Protein AF-W7ANM3-F1 (afdb_monomer_lite)

Radius of gyration: 24.08 Å; chains: 1; bounding box: 97×49×48 Å

Sequence (210 aa):
MINTINDIFRDESENTKYEFQGGNYRWVITDFDISINNSSRFLKKSFSSLKIKGLIKGTTYFISYIKEKIKYLATQHMHKYDFENNYDDNLKKLANDLKDLIYDKFDNNFKKNLIKYGKEPKDEKLKKKAKKFFEALVQNSDITIKGYFVKIIRDQKSIRLSPNVSLYFNINKAKTTYSFERPKSNVAKPVTKPVTKPVTKPVTKPLRKP

InterPro domains:
  IPR021689 Protein of unknown function DUF3271 [PF11675] (2-189)

Secondary structure (DSSP, 8-state):
-HHHHHHHHHHHHHT--EEEEETTEEEEEEEEEEEE-TT-HHHHHHHTT--HHHHHHHHHHHHHHHHHHHHHHHHHHGGG--TTTSHHHHHHHHHHHHHIIIIITHHHHHHTT----SS--S-HHHHHHHHHHHHHHHHHEEEEEEEEEEEEEE-SS-EEEEP--EEEEEE-SS-EEEE--PPP-------------------PPPPPP-

Foldseek 3Di:
DVVVLQVVQVVVFCPDWDWEAAAQKIWTWNGKHKDFPCVDPLNVVLVVVDDPLLLVLLSLLQVVQLVVLVNCCRHPPVNVADCPPDNPVSLVVSLVSSLCSQAVCPVVCLVVVVRDDPDADPPPVSNVSSSSNNVNRSVGMKMWIWIFMWGWDDDPPDTDTDDFATFTWIHGNVDTDTDGDTPPDPPPDPPPDDPPDPPDDDDDDDDDDD

pLDDT: mean 73.14, std 16.39, range [30.56, 92.88]

Organism: NCBI:txid138298

Structure (mmCIF, N/CA/C/O backbone):
data_AF-W7ANM3-F1
#
_entry.id   AF-W7ANM3-F1
#
loop_
_atom_site.group_PDB
_atom_site.id
_atom_site.type_symbol
_atom_site.label_atom_id
_atom_site.label_alt_id
_atom_site.label_comp_id
_atom_site.label_asym_id
_atom_site.label_entity_id
_atom_site.label_seq_id
_atom_site.pdbx_PDB_ins_code
_atom_site.Cartn_x
_atom_site.Cartn_y
_atom_site.Cartn_z
_atom_site.occupancy
_atom_site.B_iso_or_equiv
_atom_site.auth_seq_id
_atom_site.auth_comp_id
_atom_site.auth_asym_id
_atom_site.auth_atom_id
_atom_site.pdbx_PDB_model_num
ATOM 1 N N . MET A 1 1 ? -17.053 12.636 8.500 1.00 62.50 1 MET A N 1
ATOM 2 C CA . MET A 1 1 ? -16.283 11.405 8.800 1.00 62.50 1 MET A CA 1
ATOM 3 C C . MET A 1 1 ? -15.551 10.896 7.567 1.00 62.50 1 MET A C 1
ATOM 5 O O . MET A 1 1 ? -14.337 10.847 7.627 1.00 62.50 1 MET A O 1
ATOM 9 N N . ILE A 1 2 ? -16.246 10.597 6.458 1.00 65.94 2 ILE A N 1
ATOM 10 C CA . ILE A 1 2 ? -15.591 10.355 5.155 1.00 65.94 2 ILE A CA 1
ATOM 11 C C . ILE A 1 2 ? -14.741 11.565 4.753 1.00 65.94 2 ILE A C 1
ATOM 13 O O . ILE A 1 2 ? -13.576 11.384 4.444 1.00 65.94 2 ILE A O 1
ATOM 17 N N . ASN A 1 3 ? -15.269 12.786 4.913 1.00 66.75 3 ASN A N 1
ATOM 18 C CA . ASN A 1 3 ? -14.499 14.012 4.667 1.00 66.75 3 ASN A CA 1
ATOM 19 C C . ASN A 1 3 ? -13.193 14.040 5.473 1.00 66.75 3 ASN A C 1
ATOM 21 O O . ASN A 1 3 ? -12.146 14.226 4.892 1.00 66.75 3 ASN A O 1
ATOM 25 N N . THR A 1 4 ? -13.225 13.694 6.765 1.00 69.38 4 THR A N 1
ATOM 26 C CA . THR A 1 4 ? -12.023 13.612 7.614 1.00 69.38 4 THR A CA 1
ATOM 27 C C . THR A 1 4 ? -11.005 12.574 7.130 1.00 69.38 4 THR A C 1
ATOM 29 O O . THR A 1 4 ? -9.809 12.778 7.281 1.00 69.38 4 THR A O 1
ATOM 32 N N . ILE A 1 5 ? -11.457 11.440 6.584 1.00 69.12 5 ILE A N 1
ATOM 33 C CA . ILE A 1 5 ? -10.556 10.427 6.014 1.00 69.12 5 ILE A CA 1
ATOM 34 C C . ILE A 1 5 ? -9.944 10.952 4.716 1.00 69.12 5 ILE A C 1
ATOM 36 O O . ILE A 1 5 ? -8.739 10.840 4.531 1.00 69.12 5 ILE A O 1
ATOM 40 N N . ASN A 1 6 ? -10.774 11.546 3.860 1.00 71.00 6 ASN A N 1
ATOM 41 C CA . ASN A 1 6 ? -10.344 12.128 2.597 1.00 71.00 6 ASN A CA 1
ATOM 42 C C . ASN A 1 6 ? -9.375 13.292 2.823 1.00 71.00 6 ASN A C 1
ATOM 44 O O . ASN A 1 6 ? -8.404 13.394 2.093 1.00 71.00 6 ASN A O 1
ATOM 48 N N . ASP A 1 7 ? -9.595 14.118 3.848 1.00 73.56 7 ASP A N 1
ATOM 49 C CA . ASP A 1 7 ? -8.683 15.193 4.236 1.00 73.56 7 ASP A CA 1
ATOM 50 C C . ASP A 1 7 ? -7.332 14.613 4.675 1.00 73.56 7 ASP A C 1
ATOM 52 O O . ASP A 1 7 ? -6.306 15.030 4.160 1.00 73.56 7 ASP A O 1
ATOM 56 N N . ILE A 1 8 ? -7.316 13.572 5.523 1.00 72.19 8 ILE A N 1
ATOM 57 C CA . ILE A 1 8 ? -6.062 12.909 5.928 1.00 72.19 8 ILE A CA 1
ATOM 58 C C . ILE A 1 8 ? -5.328 12.307 4.720 1.00 72.19 8 ILE A C 1
ATOM 60 O O . ILE A 1 8 ? -4.106 12.393 4.642 1.00 72.19 8 ILE A O 1
ATOM 64 N N . PHE A 1 9 ? -6.041 11.671 3.789 1.00 73.56 9 PHE A N 1
ATOM 65 C CA . PHE A 1 9 ? -5.414 11.116 2.587 1.00 73.56 9 PHE A CA 1
ATOM 66 C C . PHE A 1 9 ? -4.906 12.195 1.640 1.00 73.56 9 PHE A C 1
ATOM 68 O O . PHE A 1 9 ? -3.794 12.066 1.137 1.00 73.56 9 PHE A O 1
ATOM 75 N N . ARG A 1 10 ? -5.681 13.264 1.435 1.00 71.31 10 ARG A N 1
ATOM 76 C CA . ARG A 1 10 ? -5.288 14.402 0.603 1.00 71.31 10 ARG A CA 1
ATOM 77 C C . ARG A 1 10 ? -4.042 15.077 1.169 1.00 71.31 10 ARG A C 1
ATOM 79 O O . ARG A 1 10 ? -3.071 15.235 0.438 1.00 71.31 10 ARG A O 1
ATOM 86 N N . ASP A 1 11 ? -4.033 15.365 2.469 1.00 71.75 11 ASP A N 1
ATOM 87 C CA . ASP A 1 11 ? -2.895 15.984 3.154 1.00 71.75 11 ASP A CA 1
ATOM 88 C C . ASP A 1 11 ? -1.622 15.131 3.023 1.00 71.75 11 ASP A C 1
ATOM 90 O O . ASP A 1 11 ? -0.527 15.657 2.822 1.00 71.75 11 ASP A O 1
ATOM 94 N N . GLU A 1 12 ? -1.743 13.806 3.115 1.00 69.50 12 GLU A N 1
ATOM 95 C CA . GLU A 1 12 ? -0.608 12.890 2.956 1.00 69.50 12 GLU A CA 1
ATOM 96 C C . GLU A 1 12 ? -0.145 12.765 1.497 1.00 69.50 12 GLU A C 1
ATOM 98 O O . GLU A 1 12 ? 1.054 12.600 1.256 1.00 69.50 12 GLU A O 1
ATOM 103 N N . SER A 1 13 ? -1.055 12.864 0.525 1.00 64.31 13 SER A N 1
ATOM 104 C CA . SER A 1 13 ? -0.714 12.795 -0.900 1.00 64.31 13 SER A CA 1
ATOM 105 C C . SER A 1 13 ? -0.029 14.069 -1.391 1.00 64.31 13 SER A C 1
ATOM 107 O O . SER A 1 13 ? 1.040 14.004 -1.995 1.00 64.31 13 SER A O 1
ATOM 109 N N . GLU A 1 14 ? -0.588 15.239 -1.070 1.00 65.12 14 GLU A N 1
ATOM 110 C CA . GLU A 1 14 ? -0.101 16.543 -1.548 1.00 65.12 14 GLU A CA 1
ATOM 111 C C . GLU A 1 14 ? 1.295 16.888 -1.018 1.00 65.12 14 GLU A C 1
ATOM 113 O O . GLU A 1 14 ? 2.075 17.572 -1.682 1.00 65.12 14 GLU A O 1
ATOM 118 N N . ASN A 1 15 ? 1.640 16.382 0.167 1.00 61.03 15 ASN A N 1
ATOM 119 C CA . ASN A 1 15 ? 2.886 16.733 0.838 1.00 61.03 15 ASN A CA 1
ATOM 120 C C . ASN A 1 15 ? 4.024 15.741 0.618 1.00 61.03 15 ASN A C 1
ATOM 122 O O . ASN A 1 15 ? 5.103 15.971 1.178 1.00 61.03 15 ASN A O 1
ATOM 126 N N . THR A 1 16 ? 3.842 14.663 -0.164 1.00 59.97 16 THR A N 1
ATOM 127 C CA . THR A 1 16 ? 4.882 13.631 -0.213 1.00 59.97 16 THR A CA 1
ATOM 128 C C . THR A 1 16 ? 5.526 13.329 -1.555 1.00 59.97 16 THR A C 1
ATOM 130 O O . THR A 1 16 ? 4.922 12.805 -2.481 1.00 59.97 16 THR A O 1
ATOM 133 N N . LYS A 1 17 ? 6.851 13.512 -1.568 1.00 66.06 17 LYS A N 1
ATOM 134 C CA . LYS A 1 17 ? 7.773 12.835 -2.478 1.00 66.06 17 LYS A CA 1
ATOM 135 C C . LYS A 1 17 ? 8.483 11.723 -1.714 1.00 66.06 17 LYS A C 1
ATOM 137 O O . LYS A 1 17 ? 9.223 12.010 -0.773 1.00 66.06 17 LYS A O 1
ATOM 142 N N . TYR A 1 18 ? 8.271 10.467 -2.104 1.00 71.38 18 TYR A N 1
ATOM 143 C CA . TYR A 1 18 ? 9.064 9.354 -1.574 1.00 71.38 18 TYR A CA 1
ATOM 144 C C . TYR A 1 18 ? 10.143 8.979 -2.571 1.00 71.38 18 TYR A C 1
ATOM 146 O O . TYR A 1 18 ? 9.841 8.713 -3.730 1.00 71.38 18 TYR A O 1
ATOM 154 N N . GLU A 1 19 ? 11.385 8.900 -2.107 1.00 77.19 19 GLU A N 1
ATOM 155 C CA . GLU A 1 19 ? 12.484 8.371 -2.904 1.00 77.19 19 GLU A CA 1
ATOM 156 C C . GLU A 1 19 ? 13.000 7.083 -2.274 1.00 77.19 19 GLU A C 1
ATOM 158 O O . GLU A 1 19 ? 13.458 7.064 -1.130 1.00 77.19 19 GLU A O 1
ATOM 163 N N . PHE A 1 20 ? 12.947 5.999 -3.040 1.00 79.62 20 PHE A N 1
ATOM 164 C CA . PHE A 1 20 ? 13.496 4.709 -2.650 1.00 79.62 20 PHE A CA 1
ATOM 165 C C . PHE A 1 20 ? 14.550 4.280 -3.655 1.00 79.62 20 PHE A C 1
ATOM 167 O O . PHE A 1 20 ? 14.360 4.414 -4.857 1.00 79.62 20 PHE A O 1
ATOM 174 N N . GLN A 1 21 ? 15.659 3.730 -3.178 1.00 78.50 21 GLN A N 1
ATOM 175 C CA . GLN A 1 21 ? 16.695 3.177 -4.041 1.00 78.50 21 GLN A CA 1
ATOM 176 C C . GLN A 1 21 ? 16.748 1.660 -3.875 1.00 78.50 21 GLN A C 1
ATOM 178 O O . GLN A 1 21 ? 16.792 1.161 -2.751 1.00 78.50 21 GLN A O 1
ATOM 183 N N . GLY A 1 22 ? 16.806 0.941 -4.994 1.00 78.31 22 GLY A N 1
ATOM 184 C CA . GLY A 1 22 ? 17.008 -0.502 -5.010 1.00 78.31 22 GLY A CA 1
ATOM 185 C C . GLY A 1 22 ? 17.563 -0.981 -6.344 1.00 78.31 22 GLY A C 1
ATOM 186 O O . GLY A 1 22 ? 17.103 -0.580 -7.413 1.00 78.31 22 GLY A O 1
AT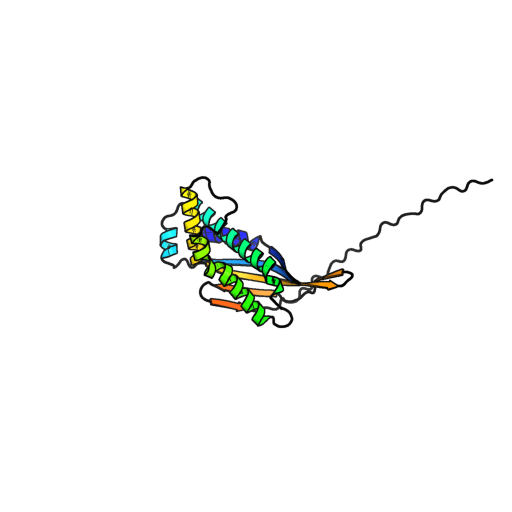OM 187 N N . GLY A 1 23 ? 18.588 -1.833 -6.280 1.00 80.69 23 GLY A N 1
ATOM 188 C CA . GLY A 1 23 ? 19.339 -2.245 -7.464 1.00 80.69 23 GLY A CA 1
ATOM 189 C C . GLY A 1 23 ? 19.912 -1.039 -8.218 1.00 80.69 23 GLY A C 1
ATOM 190 O O . GLY A 1 23 ? 20.553 -0.169 -7.622 1.00 80.69 23 GLY A O 1
ATOM 191 N N . ASN A 1 24 ? 19.639 -0.986 -9.522 1.00 80.50 24 ASN A N 1
ATOM 192 C CA . ASN A 1 24 ? 20.100 0.073 -10.422 1.00 80.50 24 ASN A CA 1
ATOM 193 C C . ASN A 1 24 ? 19.072 1.194 -10.613 1.00 80.50 24 ASN A C 1
ATOM 195 O O . ASN A 1 24 ? 19.215 1.997 -11.529 1.00 80.50 24 ASN A O 1
ATOM 199 N N . TYR A 1 25 ? 18.042 1.268 -9.771 1.00 79.44 25 TYR A N 1
ATOM 200 C CA . TYR A 1 25 ? 16.968 2.242 -9.923 1.00 79.44 25 TYR A CA 1
ATOM 201 C C . TYR A 1 25 ? 16.719 3.013 -8.629 1.00 79.44 25 TYR A C 1
ATOM 203 O O . TYR A 1 25 ? 16.830 2.493 -7.515 1.00 79.44 25 TYR A O 1
ATOM 211 N N . ARG A 1 26 ? 16.336 4.275 -8.796 1.00 81.12 26 ARG A N 1
ATOM 212 C CA . ARG A 1 26 ? 15.669 5.084 -7.785 1.00 81.12 26 ARG A CA 1
ATOM 213 C C . ARG A 1 26 ? 14.210 5.238 -8.191 1.00 81.12 26 ARG A C 1
ATOM 215 O O . ARG A 1 26 ? 13.928 5.754 -9.264 1.00 81.12 26 ARG A O 1
ATOM 222 N N . TRP A 1 27 ? 13.294 4.799 -7.345 1.00 82.62 27 TRP A N 1
ATOM 223 C CA . TRP A 1 27 ? 11.869 5.052 -7.484 1.00 82.62 27 TRP A CA 1
ATOM 224 C C . TRP A 1 27 ? 11.506 6.348 -6.784 1.00 82.62 27 TRP A C 1
ATOM 226 O O . TRP A 1 27 ? 11.701 6.468 -5.576 1.00 82.62 27 TRP A O 1
ATOM 236 N N . VAL A 1 28 ? 10.976 7.298 -7.544 1.00 77.81 28 VAL A N 1
ATOM 237 C CA . VAL A 1 28 ? 10.381 8.517 -7.013 1.00 77.81 28 VAL A CA 1
ATOM 238 C C . VAL A 1 28 ? 8.868 8.407 -7.128 1.00 77.81 28 VAL A C 1
ATOM 240 O O . VAL A 1 28 ? 8.338 8.281 -8.228 1.00 77.81 28 VAL A O 1
ATOM 243 N N . ILE A 1 29 ? 8.171 8.448 -6.001 1.00 77.56 29 ILE A N 1
ATOM 244 C CA . ILE A 1 29 ? 6.710 8.526 -5.943 1.00 77.56 29 ILE A CA 1
ATOM 245 C C . ILE A 1 29 ? 6.354 9.986 -5.748 1.00 77.56 29 ILE A C 1
ATOM 247 O O . ILE A 1 29 ? 6.820 10.613 -4.797 1.00 77.56 29 ILE A O 1
ATOM 251 N N . THR A 1 30 ? 5.565 10.517 -6.672 1.00 73.19 30 THR A N 1
ATOM 252 C CA . THR A 1 30 ? 5.166 11.927 -6.696 1.00 73.19 30 THR A CA 1
ATOM 253 C C . THR A 1 30 ? 3.765 12.148 -6.160 1.00 73.19 30 THR A C 1
ATOM 255 O O . THR A 1 30 ? 3.439 13.278 -5.824 1.00 73.19 30 THR A O 1
ATOM 258 N N . ASP A 1 31 ? 2.940 11.103 -6.163 1.00 72.44 31 ASP A N 1
ATOM 259 C CA . ASP A 1 31 ? 1.544 11.153 -5.740 1.00 72.44 31 ASP A CA 1
ATOM 260 C C . ASP A 1 31 ? 1.073 9.730 -5.400 1.00 72.44 31 ASP A C 1
ATOM 262 O O . ASP A 1 31 ? 1.481 8.755 -6.049 1.00 72.44 31 ASP A O 1
ATOM 266 N N . PHE A 1 32 ? 0.234 9.594 -4.377 1.00 73.44 32 PHE A N 1
ATOM 267 C CA . PHE A 1 32 ? -0.324 8.314 -3.954 1.00 73.44 32 PHE A CA 1
ATOM 268 C C . PHE A 1 32 ? -1.759 8.517 -3.469 1.00 73.44 32 PHE A C 1
ATOM 270 O O . PHE A 1 32 ? -1.991 8.977 -2.353 1.00 73.44 32 PHE A O 1
ATOM 277 N N . ASP A 1 33 ? -2.717 8.131 -4.302 1.00 76.94 33 ASP A N 1
ATOM 278 C CA . ASP A 1 33 ? -4.137 8.314 -4.029 1.00 76.94 33 ASP A CA 1
ATOM 279 C C . ASP A 1 33 ? -4.767 7.026 -3.486 1.00 76.94 33 ASP A C 1
ATOM 281 O O . ASP A 1 33 ? -4.467 5.915 -3.939 1.00 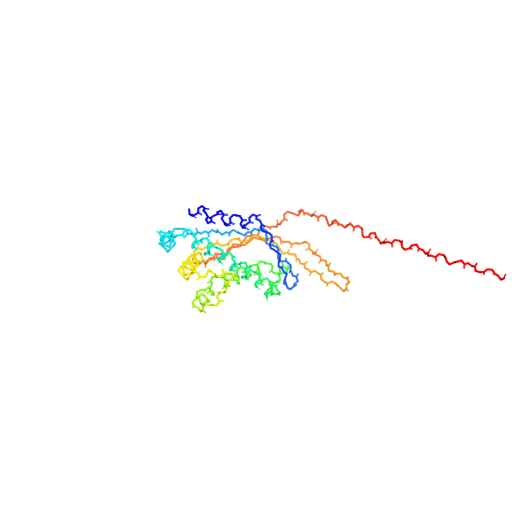76.94 33 ASP A O 1
ATOM 285 N N . ILE A 1 34 ? -5.659 7.177 -2.509 1.00 78.50 34 ILE A N 1
ATOM 286 C CA . ILE A 1 34 ? -6.406 6.072 -1.915 1.00 78.50 34 ILE A CA 1
ATOM 287 C C . ILE A 1 34 ? -7.890 6.368 -2.026 1.00 78.50 34 ILE A C 1
ATOM 289 O O . ILE A 1 34 ? -8.454 7.169 -1.279 1.00 78.50 34 ILE A O 1
ATOM 293 N N . SER A 1 35 ? -8.548 5.615 -2.893 1.00 77.50 35 SER A N 1
ATOM 294 C CA . SER A 1 35 ? -10.000 5.600 -2.945 1.00 77.50 35 SER A CA 1
ATOM 295 C C . SER A 1 35 ? -10.542 4.523 -2.005 1.00 77.50 35 SER A C 1
ATOM 297 O O . SER A 1 35 ? -9.982 3.434 -1.880 1.00 77.50 35 SER A O 1
ATOM 299 N N . ILE A 1 36 ? -11.632 4.826 -1.299 1.00 76.31 36 ILE A N 1
ATOM 300 C CA . ILE A 1 36 ? -12.312 3.864 -0.425 1.00 76.31 36 ILE A CA 1
ATOM 301 C C . ILE A 1 36 ? -13.690 3.572 -0.995 1.00 76.31 36 ILE A C 1
ATOM 303 O O . ILE A 1 36 ? -14.526 4.471 -1.120 1.00 76.31 36 ILE A O 1
ATOM 307 N N . ASN A 1 37 ? -13.981 2.292 -1.214 1.00 73.19 37 ASN A N 1
ATOM 308 C CA . ASN A 1 37 ? -15.324 1.857 -1.557 1.00 73.19 37 ASN A CA 1
ATOM 309 C C . ASN A 1 37 ? -16.244 1.866 -0.321 1.00 73.19 37 ASN A C 1
ATOM 311 O O . ASN A 1 37 ? -16.459 0.855 0.353 1.00 73.19 37 ASN A O 1
ATOM 315 N N . ASN A 1 38 ? -16.835 3.025 -0.037 1.00 66.12 38 ASN A N 1
ATOM 316 C CA . ASN A 1 38 ? -17.747 3.230 1.092 1.00 66.12 38 ASN A CA 1
ATOM 317 C C . ASN A 1 38 ? -19.128 2.559 0.926 1.00 66.12 38 ASN A C 1
ATOM 319 O O . ASN A 1 38 ? -19.919 2.537 1.874 1.00 66.12 38 ASN A O 1
ATOM 323 N N . SER A 1 39 ? -19.429 2.000 -0.250 1.00 68.88 39 SER A N 1
ATOM 324 C CA . SER A 1 39 ? -20.684 1.284 -0.488 1.00 68.88 39 SER A CA 1
ATOM 325 C C . SER A 1 39 ? -20.708 -0.080 0.213 1.00 68.88 39 SER A C 1
ATOM 327 O O . SER A 1 39 ? -21.787 -0.600 0.515 1.00 68.88 39 SER A O 1
ATOM 329 N N . SER A 1 40 ? -19.527 -0.610 0.559 1.00 69.50 40 SER A N 1
ATOM 330 C CA . SER A 1 40 ? -19.344 -1.875 1.265 1.00 69.50 40 SER A CA 1
ATOM 331 C C . SER A 1 40 ? -20.131 -1.923 2.576 1.00 69.50 40 SER A C 1
ATOM 333 O O . SER A 1 40 ? -19.982 -1.081 3.469 1.00 69.50 40 SER A O 1
ATOM 335 N N . ARG A 1 41 ? -20.949 -2.973 2.730 1.00 70.06 41 ARG A N 1
ATOM 336 C CA . ARG A 1 41 ? -21.721 -3.244 3.955 1.00 70.06 41 ARG A CA 1
ATOM 337 C C . ARG A 1 41 ? -20.808 -3.325 5.189 1.00 70.06 41 ARG A C 1
ATOM 339 O O . ARG A 1 41 ? -21.213 -2.904 6.274 1.00 70.06 41 ARG A O 1
ATOM 346 N N . PHE A 1 42 ? -19.577 -3.817 5.025 1.00 64.56 42 PHE A N 1
ATOM 347 C CA . PHE A 1 42 ? -18.593 -3.934 6.104 1.00 64.56 42 PHE A CA 1
ATOM 348 C C . PHE A 1 42 ? -18.089 -2.565 6.579 1.00 64.56 42 PHE A C 1
ATOM 350 O O . PHE A 1 42 ? -18.050 -2.301 7.784 1.00 64.56 42 PHE A O 1
ATOM 357 N N . LEU A 1 43 ? -17.776 -1.662 5.644 1.00 67.69 43 LEU A N 1
ATOM 358 C CA . LEU A 1 43 ? -17.410 -0.280 5.961 1.00 67.69 43 LEU A CA 1
ATOM 359 C C . LEU A 1 43 ? -18.573 0.495 6.567 1.00 67.69 43 LEU A C 1
ATOM 361 O O . LEU A 1 43 ? -18.370 1.159 7.577 1.00 67.69 43 LEU A O 1
ATOM 365 N N . LYS A 1 44 ? -19.795 0.359 6.035 1.00 71.19 44 LYS A N 1
ATOM 366 C CA . LYS A 1 44 ? -20.989 1.014 6.602 1.00 71.19 44 LYS A CA 1
ATOM 367 C C . LYS A 1 44 ? -21.200 0.643 8.067 1.00 71.19 44 LYS A C 1
ATOM 369 O O . LYS A 1 44 ? -21.365 1.530 8.897 1.00 71.19 44 LYS A O 1
ATOM 374 N N . LYS A 1 45 ? -21.114 -0.650 8.402 1.00 69.06 45 LYS A N 1
ATOM 375 C CA . LYS A 1 45 ? -21.223 -1.138 9.788 1.00 69.06 45 LYS A CA 1
ATOM 376 C C . LYS A 1 45 ? -20.057 -0.675 10.668 1.00 69.06 45 LYS A C 1
ATOM 378 O O . LYS A 1 45 ? -20.239 -0.374 11.846 1.00 69.06 45 LYS A O 1
ATOM 383 N N . SER A 1 46 ? -18.851 -0.616 10.107 1.00 66.50 46 SER A N 1
ATOM 384 C CA . SER A 1 46 ? -17.665 -0.152 10.833 1.00 66.50 46 SER A CA 1
ATOM 385 C C . SER A 1 46 ? -17.760 1.346 11.143 1.00 66.50 46 SER A C 1
ATOM 387 O O . SER A 1 46 ? -17.531 1.751 12.283 1.00 66.50 46 SER A O 1
ATOM 389 N N . PHE A 1 47 ? -18.177 2.154 10.164 1.00 67.44 47 PHE A N 1
ATOM 390 C CA . PHE A 1 47 ? -18.355 3.605 10.257 1.00 67.44 47 PHE A CA 1
ATOM 391 C C . PHE A 1 47 ? -19.575 4.043 11.066 1.00 67.44 47 PHE A C 1
ATOM 393 O O . PHE A 1 47 ? -19.507 5.071 11.735 1.00 67.44 47 PHE A O 1
ATOM 400 N N . SER A 1 48 ? -20.649 3.256 11.116 1.00 65.00 48 SER A N 1
ATOM 401 C CA . SER A 1 48 ? -21.824 3.579 11.935 1.00 65.00 48 SER A CA 1
ATOM 402 C C . SER A 1 48 ? -21.596 3.426 13.448 1.00 65.00 48 SER A C 1
ATOM 404 O O . SER A 1 48 ? -22.383 3.927 14.241 1.00 65.00 48 SER A O 1
ATOM 406 N N . SER A 1 49 ? -20.523 2.755 13.879 1.00 61.81 49 SER A N 1
ATOM 407 C CA . SER A 1 49 ? -20.274 2.402 15.292 1.00 61.81 49 SER A CA 1
ATOM 408 C C . SER A 1 49 ? -19.265 3.315 16.028 1.00 61.81 49 SER A C 1
ATOM 410 O O . SER A 1 49 ? -18.717 2.954 17.080 1.00 61.81 49 SER A O 1
ATOM 412 N N . LEU A 1 50 ? -18.933 4.482 15.461 1.00 62.25 50 LEU A N 1
ATOM 413 C CA . LEU A 1 50 ? -17.592 5.064 15.604 1.00 62.25 50 LEU A CA 1
ATOM 414 C C . LEU A 1 50 ? -17.379 6.169 16.650 1.00 62.25 50 LEU A C 1
ATOM 416 O O . LEU A 1 50 ? -18.171 7.087 16.814 1.00 62.25 50 LEU A O 1
ATOM 420 N N . LYS A 1 51 ? -16.185 6.121 17.270 1.00 77.06 51 LYS A N 1
ATOM 421 C CA . LYS A 1 51 ? -15.498 7.231 17.960 1.00 77.06 51 LYS A CA 1
ATOM 422 C C . LYS A 1 51 ? -14.332 7.743 17.095 1.00 77.06 51 LYS A C 1
ATOM 424 O O . LYS A 1 51 ? -13.397 6.981 16.852 1.00 77.06 51 LYS A O 1
ATOM 429 N N . ILE A 1 52 ? -14.331 9.028 16.735 1.00 82.56 52 ILE A N 1
ATOM 430 C CA . ILE A 1 52 ? -13.368 9.692 15.821 1.00 82.56 52 ILE A CA 1
ATOM 431 C C . ILE A 1 52 ? -11.888 9.332 16.081 1.00 82.56 52 ILE A C 1
ATOM 433 O O . ILE A 1 52 ? -11.153 9.046 15.142 1.00 82.56 52 ILE A O 1
ATOM 437 N N . LYS A 1 53 ? -11.445 9.251 17.345 1.00 86.62 53 LYS A N 1
ATOM 438 C CA . LYS A 1 53 ? -10.044 8.924 17.693 1.00 86.62 53 LYS A CA 1
ATOM 439 C C . LYS A 1 53 ? -9.567 7.568 17.150 1.00 86.62 53 LYS A C 1
ATOM 441 O O . LYS A 1 53 ? -8.411 7.436 16.758 1.00 86.62 53 LYS A O 1
ATOM 446 N N . GLY A 1 54 ? -10.441 6.559 17.153 1.00 87.88 54 GLY A N 1
ATOM 447 C CA . GLY A 1 54 ? -10.107 5.224 16.649 1.00 87.88 54 GLY A CA 1
ATOM 448 C C . GLY A 1 54 ? -9.948 5.215 15.135 1.00 87.88 54 GLY A C 1
ATOM 449 O O . GLY A 1 54 ? -9.032 4.572 14.634 1.00 87.88 54 GLY A O 1
ATOM 450 N N . LEU A 1 55 ? -10.796 5.975 14.435 1.00 86.19 55 LEU A N 1
ATOM 451 C CA . LEU A 1 55 ? -10.700 6.159 12.991 1.00 86.19 55 LEU A CA 1
ATOM 452 C C . LEU A 1 55 ? -9.370 6.804 12.616 1.00 86.19 55 LEU A C 1
ATOM 454 O O . LEU A 1 55 ? -8.620 6.205 11.861 1.00 86.19 55 LEU A O 1
ATOM 458 N N . ILE A 1 56 ? -9.045 7.954 13.219 1.00 86.50 56 ILE A N 1
ATOM 459 C CA . ILE A 1 56 ? -7.791 8.676 12.948 1.00 86.50 56 ILE A CA 1
ATOM 460 C C . ILE A 1 56 ? -6.588 7.741 13.123 1.00 86.50 56 ILE A C 1
ATOM 462 O O . ILE A 1 56 ? -5.745 7.646 12.238 1.00 86.50 56 ILE A O 1
ATOM 466 N N . LYS A 1 57 ? -6.531 6.982 14.228 1.00 88.94 57 LYS A N 1
ATOM 467 C CA . LYS A 1 57 ? -5.435 6.029 14.463 1.00 88.94 57 LYS A CA 1
ATOM 468 C C . LYS A 1 57 ? -5.412 4.863 13.475 1.00 88.94 57 LYS A C 1
ATOM 470 O O . LYS A 1 57 ? -4.327 4.480 13.049 1.00 88.94 57 LYS A O 1
ATOM 475 N N . GLY A 1 58 ? -6.568 4.316 13.106 1.00 89.50 58 GLY A N 1
ATOM 476 C CA . GLY A 1 58 ? -6.657 3.271 12.084 1.00 89.50 58 GLY A CA 1
ATOM 477 C C . GLY A 1 58 ? -6.194 3.757 10.711 1.00 89.50 58 GLY A C 1
ATOM 478 O O . GLY A 1 58 ? -5.443 3.055 10.040 1.00 89.50 58 GLY A O 1
ATOM 479 N N . THR A 1 59 ? -6.550 4.986 10.335 1.00 88.00 59 THR A N 1
ATOM 480 C CA . THR A 1 59 ? -6.067 5.639 9.113 1.00 88.00 59 THR A CA 1
ATOM 481 C C . THR A 1 59 ? -4.550 5.833 9.151 1.00 88.00 59 THR A C 1
ATOM 483 O O . THR A 1 59 ? -3.868 5.476 8.194 1.00 88.00 59 THR A O 1
ATOM 486 N N . THR A 1 60 ? -3.983 6.282 10.278 1.00 88.50 60 THR A N 1
ATOM 487 C CA . THR A 1 60 ? -2.519 6.375 10.442 1.00 88.50 60 THR A CA 1
ATOM 488 C C . THR A 1 60 ? -1.830 5.017 10.270 1.00 88.50 60 THR A C 1
ATOM 490 O O . THR A 1 60 ? -0.779 4.937 9.631 1.00 88.50 60 THR A O 1
ATOM 493 N N . TYR A 1 61 ? -2.400 3.941 10.825 1.00 91.94 61 TYR A N 1
ATOM 494 C CA . TYR A 1 61 ? -1.871 2.584 10.645 1.00 91.94 61 TYR A CA 1
ATOM 495 C C . TYR A 1 61 ? -1.898 2.154 9.189 1.00 91.94 61 TYR A C 1
ATOM 497 O O . TYR A 1 61 ? -0.906 1.617 8.705 1.00 91.94 61 TYR A O 1
ATOM 505 N N . PHE A 1 62 ? -3.004 2.427 8.503 1.00 90.62 62 PHE A N 1
ATOM 506 C CA . PHE A 1 62 ? -3.171 2.095 7.101 1.00 90.62 62 PHE A CA 1
ATOM 507 C C . PHE A 1 62 ? -2.110 2.763 6.225 1.00 90.62 62 PHE A C 1
ATOM 509 O O . PHE A 1 62 ? -1.361 2.075 5.536 1.00 90.62 62 PHE A O 1
ATOM 516 N N . ILE A 1 63 ? -1.960 4.079 6.343 1.00 87.25 63 ILE A N 1
ATOM 517 C CA . ILE A 1 63 ? -0.954 4.850 5.605 1.00 87.25 63 ILE A CA 1
ATOM 518 C C . ILE A 1 63 ? 0.465 4.344 5.906 1.00 87.25 63 ILE A C 1
ATOM 520 O O . ILE A 1 63 ? 1.254 4.105 4.992 1.00 87.25 63 ILE A O 1
ATOM 524 N N . SER A 1 64 ? 0.789 4.126 7.185 1.00 88.69 64 SER A N 1
ATOM 525 C CA . SER A 1 64 ? 2.111 3.624 7.589 1.00 88.69 64 SER A CA 1
ATOM 526 C C . SER A 1 64 ? 2.402 2.240 7.004 1.00 88.69 64 SER A C 1
ATOM 528 O O . SER A 1 64 ? 3.508 1.985 6.532 1.00 88.69 64 SER A O 1
ATOM 530 N N . TYR A 1 65 ? 1.404 1.352 7.008 1.00 91.94 65 TYR A N 1
ATOM 531 C CA . TYR A 1 65 ? 1.509 0.008 6.448 1.00 91.94 65 TYR A CA 1
ATOM 532 C C . TYR A 1 65 ? 1.841 0.049 4.955 1.00 91.94 65 TYR A C 1
ATOM 534 O O . TYR A 1 65 ? 2.790 -0.602 4.524 1.00 91.94 65 TYR A O 1
ATOM 542 N N . ILE A 1 66 ? 1.107 0.850 4.184 1.00 88.75 66 ILE A N 1
ATOM 543 C CA . ILE A 1 66 ? 1.333 1.011 2.747 1.00 88.75 66 ILE A CA 1
ATOM 544 C C . ILE A 1 66 ? 2.747 1.525 2.455 1.00 88.75 66 ILE A C 1
ATOM 546 O O . ILE A 1 66 ? 3.457 0.916 1.652 1.00 88.75 66 ILE A O 1
ATOM 550 N N . LYS A 1 67 ? 3.190 2.591 3.139 1.00 86.50 67 LYS A N 1
ATOM 551 C CA . LYS A 1 67 ? 4.544 3.150 2.962 1.00 86.50 67 LYS A CA 1
ATOM 552 C C . LYS A 1 67 ? 5.624 2.099 3.207 1.00 86.50 67 LYS A C 1
ATOM 554 O O . LYS A 1 67 ? 6.564 1.987 2.424 1.00 86.50 67 LYS A O 1
ATOM 559 N N . GLU A 1 68 ? 5.473 1.294 4.255 1.00 89.44 68 GLU A N 1
ATOM 560 C CA . GLU A 1 68 ? 6.413 0.215 4.563 1.00 89.44 68 GLU A CA 1
ATOM 561 C C . GLU A 1 68 ? 6.400 -0.898 3.504 1.00 89.44 68 GLU A C 1
ATOM 563 O O . GLU A 1 68 ? 7.463 -1.417 3.165 1.00 89.44 68 GLU A O 1
ATOM 568 N N . LYS A 1 69 ? 5.245 -1.248 2.918 1.00 90.62 69 LYS A N 1
ATOM 569 C CA . LYS A 1 69 ? 5.185 -2.236 1.821 1.00 90.62 69 LYS A CA 1
ATOM 570 C C . LYS A 1 69 ? 5.855 -1.739 0.548 1.00 90.62 69 LYS A C 1
ATOM 572 O O . LYS A 1 69 ? 6.624 -2.486 -0.054 1.00 90.62 69 LYS A O 1
ATOM 577 N N . ILE A 1 70 ? 5.626 -0.482 0.187 1.00 87.69 70 ILE A N 1
ATOM 578 C CA . ILE A 1 70 ? 6.284 0.162 -0.953 1.00 87.69 70 ILE A CA 1
ATOM 579 C C . ILE A 1 70 ? 7.799 0.208 -0.731 1.00 87.69 70 ILE A C 1
ATOM 581 O O . ILE A 1 70 ? 8.565 -0.231 -1.588 1.00 87.69 70 ILE A O 1
ATOM 585 N N . LYS A 1 71 ? 8.240 0.665 0.446 1.00 88.12 71 LYS A N 1
ATOM 586 C CA . LYS A 1 71 ? 9.658 0.706 0.823 1.00 88.12 71 LYS A CA 1
ATOM 587 C C . LYS A 1 71 ? 10.297 -0.679 0.782 1.00 88.12 71 LYS A C 1
ATOM 589 O O . LYS A 1 71 ? 11.406 -0.828 0.270 1.00 88.12 71 LYS A O 1
ATOM 594 N N . TYR A 1 72 ? 9.619 -1.693 1.314 1.00 90.50 72 TYR A N 1
ATOM 595 C CA . TYR A 1 72 ? 10.092 -3.074 1.280 1.00 90.50 72 TYR A CA 1
ATOM 596 C C . TYR A 1 72 ? 10.279 -3.558 -0.161 1.00 90.50 72 TYR A C 1
ATOM 598 O O . TYR A 1 72 ? 11.361 -4.027 -0.505 1.00 90.50 72 TYR A O 1
ATOM 606 N N . LEU A 1 73 ? 9.275 -3.372 -1.022 1.00 89.69 73 LEU A N 1
ATOM 607 C CA . LEU A 1 73 ? 9.347 -3.756 -2.432 1.00 89.69 73 LEU A CA 1
ATOM 608 C C . LEU A 1 73 ? 10.505 -3.048 -3.149 1.00 89.69 73 LEU A C 1
ATOM 610 O O . LEU A 1 73 ? 11.334 -3.693 -3.791 1.00 89.69 73 LEU A O 1
ATOM 614 N N . ALA A 1 74 ? 10.608 -1.731 -2.974 1.00 85.62 74 ALA A N 1
ATOM 615 C CA . ALA A 1 74 ? 11.647 -0.924 -3.594 1.00 85.62 74 ALA A CA 1
ATOM 616 C C . ALA A 1 74 ? 13.053 -1.319 -3.120 1.00 85.62 74 ALA A C 1
ATOM 618 O O . ALA A 1 74 ? 13.975 -1.417 -3.917 1.00 85.62 74 ALA A O 1
ATOM 619 N N . THR A 1 75 ? 13.244 -1.583 -1.829 1.00 84.75 75 THR A N 1
ATOM 620 C CA . THR A 1 75 ? 14.578 -1.912 -1.301 1.00 84.75 75 THR A CA 1
ATOM 621 C C . THR A 1 75 ? 14.983 -3.359 -1.573 1.00 84.75 75 THR A C 1
ATOM 623 O O . THR A 1 75 ? 16.149 -3.617 -1.860 1.00 84.75 75 THR A O 1
ATOM 626 N N . GLN A 1 76 ? 14.040 -4.304 -1.521 1.00 86.94 76 GLN A N 1
ATOM 627 C CA . GLN A 1 76 ? 14.340 -5.739 -1.576 1.00 86.94 76 GLN A CA 1
ATOM 628 C C . GLN A 1 76 ? 14.138 -6.372 -2.949 1.00 86.94 76 GLN A C 1
ATOM 630 O O . GLN A 1 76 ? 14.694 -7.437 -3.205 1.00 86.94 76 GLN A O 1
ATOM 635 N N . HIS A 1 77 ? 13.328 -5.789 -3.831 1.00 86.69 77 HIS A N 1
ATOM 636 C CA . HIS A 1 77 ? 12.902 -6.467 -5.062 1.00 86.69 77 HIS A CA 1
ATOM 637 C C . HIS A 1 77 ? 13.116 -5.651 -6.329 1.00 86.69 77 HIS A C 1
ATOM 639 O O . HIS A 1 77 ? 13.033 -6.209 -7.415 1.00 86.69 77 HIS A O 1
ATOM 645 N N . MET A 1 78 ? 13.503 -4.380 -6.215 1.00 85.56 78 MET A N 1
ATOM 646 C CA . MET A 1 78 ? 13.683 -3.512 -7.378 1.00 85.56 78 MET A CA 1
ATOM 647 C C . MET A 1 78 ? 14.744 -4.006 -8.375 1.00 85.56 78 MET A C 1
ATOM 649 O O . MET A 1 78 ? 14.646 -3.746 -9.568 1.00 85.56 78 MET A O 1
ATOM 653 N N . HIS A 1 79 ? 15.729 -4.777 -7.907 1.00 84.19 79 HIS A N 1
ATOM 654 C CA . HIS A 1 79 ? 16.738 -5.412 -8.759 1.00 84.19 79 HIS A CA 1
ATOM 655 C C . HIS A 1 79 ? 16.173 -6.496 -9.698 1.00 84.19 79 HIS A C 1
ATOM 657 O O . HIS A 1 79 ? 16.872 -6.912 -10.614 1.00 84.19 79 HIS A O 1
ATOM 663 N N . LYS A 1 80 ? 14.944 -6.976 -9.463 1.00 88.81 80 LYS A N 1
ATOM 664 C CA . LYS A 1 80 ? 14.284 -8.009 -10.277 1.00 88.81 80 LYS A CA 1
ATOM 665 C C . LYS A 1 80 ? 13.634 -7.451 -11.541 1.00 88.81 80 LYS A C 1
ATOM 667 O O . LYS A 1 80 ? 13.231 -8.229 -12.401 1.00 88.81 80 LYS A O 1
ATOM 672 N N . TYR A 1 81 ? 13.490 -6.132 -11.630 1.00 86.31 81 TYR A N 1
ATOM 673 C CA . TYR A 1 81 ? 12.799 -5.478 -12.730 1.00 86.31 81 TYR A CA 1
ATOM 674 C C . TYR A 1 81 ? 13.804 -4.853 -13.692 1.00 86.31 81 TYR A C 1
ATOM 676 O O . TYR A 1 81 ? 14.727 -4.145 -13.286 1.00 86.31 81 TYR A O 1
ATOM 684 N N . ASP A 1 82 ? 13.582 -5.083 -14.979 1.00 84.25 82 ASP A N 1
ATOM 685 C CA . ASP A 1 82 ? 14.322 -4.464 -16.070 1.00 84.25 82 ASP A CA 1
ATOM 686 C C . ASP A 1 82 ? 13.401 -3.519 -16.851 1.00 84.25 82 ASP A C 1
ATOM 688 O O . ASP A 1 82 ? 12.739 -3.898 -17.820 1.00 84.25 82 ASP A O 1
ATOM 692 N N . PHE A 1 83 ? 13.335 -2.272 -16.390 1.00 78.81 83 PHE A N 1
ATOM 693 C CA . PHE A 1 83 ? 12.507 -1.241 -17.010 1.00 78.81 83 PHE A CA 1
ATOM 694 C C . PHE A 1 83 ? 13.088 -0.696 -18.322 1.00 78.81 83 PHE A C 1
ATOM 696 O O . PHE A 1 83 ? 12.425 0.108 -18.970 1.00 78.81 83 PHE A O 1
ATOM 703 N N . GLU A 1 84 ? 14.294 -1.103 -18.723 1.00 76.94 84 GLU A N 1
ATOM 704 C CA . GLU A 1 84 ? 14.880 -0.676 -19.996 1.00 76.94 84 GLU A CA 1
ATOM 705 C C . GLU A 1 84 ? 14.488 -1.602 -21.133 1.00 76.94 84 GLU A C 1
ATOM 707 O O . GLU A 1 84 ? 14.010 -1.136 -22.165 1.00 76.94 84 GLU A O 1
ATOM 712 N N . ASN A 1 85 ? 14.682 -2.908 -20.938 1.00 81.00 85 ASN A N 1
ATOM 713 C CA . ASN A 1 85 ? 14.498 -3.875 -22.018 1.00 81.00 85 ASN A CA 1
ATOM 714 C C . ASN A 1 85 ? 13.106 -4.508 -22.016 1.00 81.00 85 ASN A C 1
ATOM 716 O O . ASN A 1 85 ? 12.645 -4.963 -23.058 1.00 81.00 85 ASN A O 1
ATOM 720 N N . ASN A 1 86 ? 12.428 -4.555 -20.864 1.00 82.62 86 ASN A N 1
ATOM 721 C CA . ASN A 1 86 ? 11.092 -5.137 -20.768 1.00 82.62 86 ASN A CA 1
ATOM 722 C C . ASN A 1 86 ? 10.195 -4.346 -19.810 1.00 82.62 86 ASN A C 1
ATOM 724 O O . ASN A 1 86 ? 9.800 -4.812 -18.739 1.00 82.62 86 ASN A O 1
ATOM 728 N N . TYR A 1 87 ? 9.914 -3.107 -20.197 1.00 76.25 87 TYR A N 1
ATOM 729 C CA . TYR A 1 87 ? 9.197 -2.154 -19.364 1.00 76.25 87 TYR A CA 1
ATOM 730 C C . TYR A 1 87 ? 7.770 -2.601 -19.011 1.00 76.25 87 TYR A C 1
ATOM 732 O O . TYR A 1 87 ? 7.439 -2.660 -17.827 1.00 76.25 87 TYR A O 1
ATOM 740 N N . ASP A 1 88 ? 6.945 -2.947 -20.006 1.00 76.50 88 ASP A N 1
ATOM 741 C CA . ASP A 1 88 ? 5.521 -3.244 -19.796 1.00 76.50 88 ASP A CA 1
ATOM 742 C C . ASP A 1 88 ? 5.315 -4.475 -18.904 1.00 76.50 88 ASP A C 1
ATOM 744 O O . ASP A 1 88 ? 4.557 -4.422 -17.927 1.00 76.50 88 ASP A O 1
ATOM 748 N N . ASP A 1 89 ? 6.035 -5.572 -19.168 1.00 84.56 89 ASP A N 1
ATOM 749 C CA . ASP A 1 89 ? 5.919 -6.770 -18.336 1.00 84.56 89 ASP A CA 1
ATOM 750 C C . ASP A 1 89 ? 6.446 -6.522 -16.925 1.00 84.56 89 ASP A C 1
ATOM 752 O O . ASP A 1 89 ? 5.867 -7.015 -15.956 1.00 84.56 89 ASP A O 1
ATOM 756 N N . ASN A 1 90 ? 7.542 -5.772 -16.776 1.00 85.56 90 ASN A N 1
ATOM 757 C CA . ASN A 1 90 ? 8.100 -5.495 -15.455 1.00 85.56 90 ASN A CA 1
ATOM 758 C C . ASN A 1 90 ? 7.236 -4.533 -14.647 1.00 85.56 90 ASN A C 1
ATOM 760 O O . ASN A 1 90 ? 7.131 -4.698 -13.433 1.00 85.56 90 ASN A O 1
ATOM 764 N N . LEU A 1 91 ? 6.547 -3.598 -15.296 1.00 80.31 91 LEU A N 1
ATOM 765 C CA . LEU A 1 91 ? 5.544 -2.772 -14.639 1.00 80.31 91 LEU A CA 1
ATOM 766 C C . LEU A 1 91 ? 4.360 -3.612 -14.156 1.00 80.31 91 LEU A C 1
ATOM 768 O O . LEU A 1 91 ? 3.932 -3.489 -13.006 1.00 80.31 91 LEU A O 1
ATOM 772 N N . LYS A 1 92 ? 3.861 -4.515 -15.003 1.00 83.62 92 LYS A N 1
ATOM 773 C CA . LYS A 1 92 ? 2.801 -5.458 -14.630 1.00 83.62 92 LYS A CA 1
ATOM 774 C C . LYS A 1 92 ? 3.228 -6.353 -13.463 1.00 83.62 92 LYS A C 1
ATOM 776 O O . LYS A 1 92 ? 2.445 -6.556 -12.535 1.00 83.62 92 LYS A O 1
ATOM 781 N N . LYS A 1 93 ? 4.468 -6.856 -13.472 1.00 88.44 93 LYS A N 1
ATOM 782 C CA . LYS A 1 93 ? 5.047 -7.634 -12.363 1.00 88.44 93 LYS A CA 1
ATOM 783 C C . LYS A 1 93 ? 5.132 -6.808 -11.083 1.00 88.44 93 LYS A C 1
ATOM 785 O O . LYS A 1 93 ? 4.640 -7.266 -10.061 1.00 88.44 93 LYS A O 1
ATOM 790 N N . LEU A 1 94 ? 5.660 -5.585 -11.146 1.00 87.31 94 LEU A N 1
ATOM 791 C CA . LEU A 1 94 ? 5.735 -4.675 -10.000 1.00 87.31 94 LEU A CA 1
ATOM 792 C C . LEU A 1 94 ? 4.350 -4.424 -9.382 1.00 87.31 94 LEU A C 1
ATOM 794 O O . LEU A 1 94 ? 4.195 -4.507 -8.164 1.00 87.31 94 LEU A O 1
ATOM 798 N N . ALA A 1 95 ? 3.339 -4.145 -10.210 1.00 85.38 95 ALA A N 1
ATOM 799 C CA . ALA A 1 95 ? 1.972 -3.921 -9.745 1.00 85.38 95 ALA A CA 1
ATOM 800 C C . ALA A 1 95 ? 1.384 -5.165 -9.057 1.00 85.38 95 ALA A C 1
ATOM 802 O O . ALA A 1 95 ? 0.748 -5.047 -8.008 1.00 85.38 95 ALA A O 1
ATOM 803 N N . ASN A 1 96 ? 1.627 -6.355 -9.612 1.00 88.31 96 ASN A N 1
ATOM 804 C CA . ASN A 1 96 ? 1.192 -7.618 -9.015 1.00 88.31 96 ASN A CA 1
ATOM 805 C C . ASN A 1 96 ? 1.932 -7.930 -7.709 1.00 88.31 96 ASN A C 1
ATOM 807 O O . ASN A 1 96 ? 1.286 -8.295 -6.733 1.00 88.31 96 ASN A O 1
ATOM 811 N N . ASP A 1 97 ? 3.249 -7.729 -7.647 1.00 91.25 97 ASP A N 1
ATOM 812 C CA . ASP A 1 97 ? 4.037 -7.944 -6.428 1.00 91.25 97 ASP A CA 1
ATOM 813 C C . ASP A 1 97 ? 3.586 -7.003 -5.304 1.00 91.25 97 ASP A C 1
ATOM 815 O O . ASP A 1 97 ? 3.493 -7.395 -4.138 1.00 91.25 97 ASP A O 1
ATOM 819 N N . LEU A 1 98 ? 3.259 -5.755 -5.646 1.00 89.00 98 LEU A N 1
ATOM 820 C CA . LEU A 1 98 ? 2.753 -4.792 -4.679 1.00 89.00 98 LEU A CA 1
ATOM 821 C C . LEU A 1 98 ? 1.329 -5.138 -4.215 1.00 89.00 98 LEU A C 1
ATOM 823 O O . LEU A 1 98 ? 1.052 -5.043 -3.017 1.00 89.00 98 LEU A O 1
ATOM 827 N N . LYS A 1 99 ? 0.453 -5.606 -5.118 1.00 90.19 99 LYS A N 1
ATOM 828 C CA . LYS A 1 99 ? -0.860 -6.164 -4.751 1.00 90.19 99 LYS A CA 1
ATOM 829 C C . LYS A 1 99 ? -0.699 -7.329 -3.773 1.00 90.19 99 LYS A C 1
ATOM 831 O O . LYS A 1 99 ? -1.351 -7.340 -2.730 1.00 90.19 99 LYS A O 1
ATOM 836 N N . ASP A 1 100 ? 0.196 -8.258 -4.082 1.00 91.25 100 ASP A N 1
ATOM 837 C CA . ASP A 1 100 ? 0.422 -9.466 -3.292 1.00 91.25 100 ASP A CA 1
ATOM 838 C C . ASP A 1 100 ? 0.931 -9.119 -1.878 1.00 91.25 100 ASP A C 1
ATOM 840 O O . ASP A 1 100 ? 0.475 -9.662 -0.866 1.00 91.25 100 ASP A O 1
ATOM 844 N N . LEU A 1 101 ? 1.825 -8.127 -1.778 1.00 91.50 101 LEU A N 1
ATOM 845 C CA . LEU A 1 101 ? 2.333 -7.599 -0.507 1.00 91.50 101 LEU A CA 1
ATOM 846 C C . LEU A 1 101 ? 1.290 -6.838 0.317 1.00 91.50 101 LEU A C 1
ATOM 848 O O . LEU A 1 101 ? 1.316 -6.936 1.550 1.00 91.50 101 LEU A O 1
ATOM 852 N N . ILE A 1 102 ? 0.442 -6.035 -0.330 1.00 90.81 102 ILE A N 1
ATOM 853 C CA . ILE A 1 102 ? -0.521 -5.163 0.351 1.00 90.81 102 ILE A CA 1
ATOM 854 C C . ILE A 1 102 ? -1.782 -5.924 0.728 1.00 90.81 102 ILE A C 1
ATOM 856 O O . ILE A 1 102 ? -2.198 -5.789 1.877 1.00 90.81 102 ILE A O 1
ATOM 860 N N . TYR A 1 103 ? -2.363 -6.684 -0.202 1.00 90.94 103 TYR A N 1
ATOM 861 C CA . TYR A 1 103 ? -3.692 -7.284 -0.086 1.00 90.94 103 TYR A CA 1
ATOM 862 C C . TYR A 1 103 ? -3.636 -8.793 0.140 1.00 90.94 103 TYR A C 1
ATOM 864 O O . TYR A 1 103 ? -4.162 -9.265 1.146 1.00 90.94 103 TYR A O 1
ATOM 872 N N . ASP A 1 104 ? -2.985 -9.553 -0.742 1.00 90.25 104 ASP A N 1
ATOM 873 C CA . ASP A 1 104 ? -3.120 -11.020 -0.738 1.00 90.25 104 ASP A CA 1
ATOM 874 C C . ASP A 1 104 ? -2.492 -11.637 0.526 1.00 90.25 104 ASP A C 1
ATOM 876 O O . ASP A 1 104 ? -3.048 -12.541 1.154 1.00 90.25 104 ASP A O 1
ATOM 880 N N . LYS A 1 105 ? -1.379 -11.065 1.000 1.00 91.81 105 LYS A N 1
ATOM 881 C CA . LYS A 1 105 ? -0.731 -11.454 2.265 1.00 91.81 105 LYS A CA 1
ATOM 882 C C . LYS A 1 105 ? -1.324 -10.784 3.507 1.00 91.81 105 LYS A C 1
ATOM 884 O O . LYS A 1 105 ? -0.914 -11.128 4.621 1.00 91.81 105 LYS A O 1
ATOM 889 N N . PHE A 1 106 ? -2.247 -9.830 3.361 1.00 92.88 106 PHE A N 1
ATOM 890 C CA . PHE A 1 106 ? -2.728 -9.011 4.475 1.00 92.88 106 PHE A CA 1
ATOM 891 C C . PHE A 1 106 ? -3.390 -9.844 5.565 1.00 92.88 106 PHE A C 1
ATOM 893 O O . PHE A 1 106 ? -2.930 -9.818 6.703 1.00 92.88 106 PHE A O 1
ATOM 900 N N . ASP A 1 107 ? -4.427 -10.609 5.221 1.00 91.19 107 ASP A N 1
ATOM 901 C CA . ASP A 1 107 ? -5.270 -11.291 6.208 1.00 91.19 107 ASP A CA 1
ATOM 902 C C . ASP A 1 107 ? -4.465 -12.279 7.059 1.00 91.19 107 ASP A C 1
ATOM 904 O O . ASP A 1 107 ? -4.627 -12.338 8.279 1.00 91.19 107 ASP A O 1
ATOM 908 N N . ASN A 1 108 ? -3.547 -13.021 6.435 1.00 92.81 108 ASN A N 1
ATOM 909 C CA . ASN A 1 108 ? -2.650 -13.941 7.133 1.00 92.81 108 ASN A CA 1
ATOM 910 C C . ASN A 1 108 ? -1.708 -13.188 8.088 1.00 92.81 108 ASN A C 1
ATOM 912 O O . ASN A 1 108 ? -1.579 -13.555 9.257 1.00 92.81 108 ASN A O 1
ATOM 916 N N . ASN A 1 109 ? -1.089 -12.100 7.620 1.00 92.81 109 ASN A N 1
ATOM 917 C CA . ASN A 1 109 ? -0.174 -11.298 8.433 1.00 92.81 109 ASN A CA 1
ATOM 918 C C . ASN A 1 109 ? -0.894 -10.575 9.578 1.00 92.81 109 ASN A C 1
ATOM 920 O O . ASN A 1 109 ? -0.360 -10.481 10.684 1.00 92.81 109 ASN A O 1
ATOM 924 N N . PHE A 1 110 ? -2.103 -10.079 9.327 1.00 92.31 110 PHE A N 1
ATOM 925 C CA . PHE A 1 110 ? -2.924 -9.381 10.305 1.00 92.31 110 PHE A CA 1
ATOM 926 C C . PHE A 1 110 ? -3.394 -10.335 11.407 1.00 92.31 110 PHE A C 1
ATOM 928 O O . PHE A 1 110 ? -3.160 -10.060 12.584 1.00 92.31 110 PHE A O 1
ATOM 935 N N . LYS A 1 111 ? -3.946 -11.504 11.045 1.00 91.50 111 LYS A N 1
ATOM 936 C CA . LYS A 1 111 ? -4.381 -12.540 12.005 1.00 91.50 111 LYS A CA 1
ATOM 937 C C . LYS A 1 111 ? -3.234 -13.062 12.870 1.00 91.50 111 LYS A C 1
ATOM 939 O O . LYS A 1 111 ? -3.426 -13.297 14.059 1.00 91.50 111 LYS A O 1
ATOM 944 N N . LYS A 1 112 ? -2.034 -13.196 12.299 1.00 91.88 112 LYS A N 1
ATOM 945 C CA . LYS A 1 112 ? -0.819 -13.619 13.018 1.00 91.88 112 LYS A CA 1
ATOM 946 C C . LYS A 1 112 ? -0.125 -12.490 13.792 1.00 91.88 112 LYS A C 1
ATOM 948 O O . LYS A 1 112 ? 0.950 -12.714 14.337 1.00 91.88 112 LYS A O 1
ATOM 953 N N . ASN A 1 113 ? -0.701 -11.283 13.846 1.00 87.56 113 ASN A N 1
ATOM 954 C CA . ASN A 1 113 ? -0.096 -10.098 14.473 1.00 87.56 113 ASN A CA 1
ATOM 955 C C . ASN A 1 113 ? 1.326 -9.773 13.960 1.00 87.56 113 ASN A C 1
ATOM 957 O O . ASN A 1 113 ? 2.147 -9.221 14.689 1.00 87.56 113 ASN A O 1
ATOM 961 N N . LEU A 1 114 ? 1.620 -10.083 12.694 1.00 88.69 114 LEU A N 1
ATOM 962 C CA . LEU A 1 114 ? 2.921 -9.810 12.070 1.00 88.69 114 LEU A CA 1
ATOM 963 C C . LEU A 1 114 ? 3.052 -8.357 11.591 1.00 88.69 114 LEU A C 1
ATOM 965 O O . LEU A 1 114 ? 4.148 -7.900 11.270 1.00 88.69 114 LEU A O 1
ATOM 969 N N . ILE A 1 115 ? 1.942 -7.617 11.544 1.00 88.62 115 ILE A N 1
ATOM 970 C CA . ILE A 1 115 ? 1.929 -6.198 11.188 1.00 88.62 115 ILE A CA 1
ATOM 971 C C . ILE A 1 115 ? 2.247 -5.373 12.435 1.00 88.62 115 ILE A C 1
ATOM 973 O O . ILE A 1 115 ? 1.454 -5.319 13.377 1.00 88.62 115 ILE A O 1
ATOM 977 N N . LYS A 1 116 ? 3.414 -4.724 12.425 1.00 81.62 116 LYS A N 1
ATOM 978 C CA . LYS A 1 116 ? 3.856 -3.812 13.483 1.00 81.62 116 LYS A CA 1
ATOM 979 C C . LYS A 1 116 ? 3.457 -2.377 13.147 1.00 81.62 116 LYS A C 1
ATOM 981 O O . LYS A 1 116 ? 3.563 -1.948 12.002 1.00 81.62 116 LYS A O 1
ATOM 986 N N . TYR A 1 117 ? 3.048 -1.631 14.168 1.00 80.00 117 TYR A N 1
ATOM 987 C CA . TYR A 1 117 ? 2.689 -0.217 14.068 1.00 80.00 117 TYR A CA 1
ATOM 988 C C . TYR A 1 117 ? 3.685 0.600 14.890 1.00 80.00 117 TYR A C 1
ATOM 990 O O . TYR A 1 117 ? 4.049 0.179 15.985 1.00 80.00 117 TYR A O 1
ATOM 998 N N . GLY A 1 118 ? 4.111 1.768 14.399 1.00 69.06 118 GLY A N 1
ATOM 999 C CA . GLY A 1 118 ? 5.156 2.557 15.068 1.00 69.06 118 GLY A CA 1
ATOM 1000 C C . GLY A 1 118 ? 4.817 2.944 16.517 1.00 69.06 118 GLY A C 1
ATOM 1001 O O . GLY A 1 118 ? 5.608 2.699 17.421 1.00 69.06 118 GLY A O 1
ATOM 1002 N N . LYS A 1 119 ? 3.631 3.525 16.759 1.00 78.06 119 LYS A N 1
ATOM 1003 C CA . LYS A 1 119 ? 3.148 3.877 18.110 1.00 78.06 119 LYS A CA 1
ATOM 1004 C C . LYS A 1 119 ? 1.727 3.367 18.333 1.00 78.06 119 LYS A C 1
ATOM 1006 O O . LYS A 1 119 ? 0.757 3.966 17.856 1.00 78.06 119 LYS A O 1
ATOM 1011 N N . GLU A 1 120 ? 1.594 2.272 19.075 1.00 83.56 120 GLU A N 1
ATOM 1012 C CA . GLU A 1 120 ? 0.290 1.793 19.532 1.00 83.56 120 GLU A CA 1
ATOM 1013 C C . GLU A 1 120 ? -0.233 2.614 20.730 1.00 83.56 120 GLU A C 1
ATOM 1015 O O . GLU A 1 120 ? 0.548 3.000 21.603 1.00 83.56 120 GLU A O 1
ATOM 1020 N N . PRO A 1 121 ? -1.544 2.920 20.796 1.00 83.88 121 PRO A N 1
ATOM 1021 C CA . PRO A 1 121 ? -2.150 3.497 21.987 1.00 83.88 121 PRO A CA 1
ATOM 1022 C C . PRO A 1 121 ? -1.959 2.599 23.212 1.00 83.88 121 PRO A C 1
ATOM 1024 O O . PRO A 1 121 ? -2.130 1.387 23.116 1.00 83.88 121 PRO A O 1
ATOM 1027 N N . LYS A 1 122 ? -1.706 3.215 24.375 1.00 88.56 122 LYS A N 1
ATOM 1028 C CA . LYS A 1 122 ? -1.740 2.521 25.675 1.00 88.56 122 LYS A CA 1
ATOM 1029 C C . LYS A 1 122 ? -3.155 2.049 26.042 1.00 88.56 122 LYS A C 1
ATOM 1031 O O . LYS A 1 122 ? -3.315 1.045 26.719 1.00 88.56 122 LYS A O 1
ATOM 1036 N N . ASP A 1 123 ? -4.178 2.779 25.590 1.00 91.31 123 ASP A N 1
ATOM 1037 C CA . ASP A 1 123 ? -5.582 2.399 25.760 1.00 91.31 123 ASP A CA 1
ATOM 1038 C C . ASP A 1 123 ? -5.926 1.217 24.837 1.00 91.31 123 ASP A C 1
ATOM 1040 O O . ASP A 1 123 ? -6.036 1.361 23.614 1.00 91.31 123 ASP A O 1
ATOM 1044 N N . GLU A 1 124 ? -6.144 0.052 25.446 1.00 91.19 124 GLU A N 1
ATOM 1045 C CA . GLU A 1 124 ? -6.455 -1.202 24.759 1.00 91.19 124 GLU A CA 1
ATOM 1046 C C . GLU A 1 124 ? -7.777 -1.144 23.971 1.00 91.19 124 GLU A C 1
ATOM 1048 O O . GLU A 1 124 ? -7.903 -1.721 22.886 1.00 91.19 124 GLU A O 1
ATOM 1053 N N . LYS A 1 125 ? -8.776 -0.395 24.454 1.00 90.44 125 LYS A N 1
ATOM 1054 C CA . LYS A 1 125 ? -10.056 -0.212 23.752 1.00 90.44 125 LYS A CA 1
ATOM 1055 C C . LYS A 1 125 ? -9.864 0.647 22.509 1.00 90.44 125 LYS A C 1
ATOM 1057 O O . LYS A 1 125 ? -10.446 0.346 21.462 1.00 90.44 125 LYS A O 1
ATOM 1062 N N . LEU A 1 126 ? -9.050 1.698 22.599 1.00 89.88 126 LEU A N 1
ATOM 1063 C CA . LEU A 1 126 ? -8.687 2.526 21.449 1.00 89.88 126 LEU A CA 1
ATOM 1064 C C . LEU A 1 126 ? -7.858 1.733 20.433 1.00 89.88 126 LEU A C 1
ATOM 1066 O O . LEU A 1 126 ? -8.151 1.799 19.240 1.00 89.88 126 LEU A O 1
ATOM 1070 N N . LYS A 1 127 ? -6.889 0.937 20.894 1.00 90.12 127 LYS A N 1
ATOM 1071 C CA . LYS A 1 127 ? -6.064 0.057 20.055 1.00 90.12 127 LYS A CA 1
ATOM 1072 C C . LYS A 1 127 ? -6.907 -0.958 19.283 1.00 90.12 127 LYS A C 1
ATOM 1074 O O . LYS A 1 127 ? -6.797 -1.028 18.059 1.00 90.12 127 LYS A O 1
ATOM 1079 N N . LYS A 1 128 ? -7.817 -1.679 19.950 1.00 89.75 128 LYS A N 1
ATOM 1080 C CA . LYS A 1 128 ? -8.747 -2.618 19.287 1.00 89.75 128 LYS A CA 1
ATOM 1081 C C . L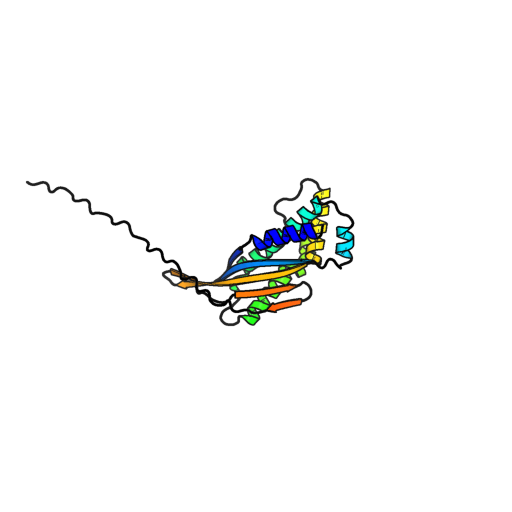YS A 1 128 ? -9.610 -1.926 18.232 1.00 89.75 128 LYS A C 1
ATOM 1083 O O . LYS A 1 128 ? -9.825 -2.479 17.157 1.00 89.75 128 LYS A O 1
ATOM 1088 N N . LYS A 1 129 ? -10.084 -0.707 18.508 1.00 88.88 129 LYS A N 1
ATOM 1089 C CA . LYS A 1 129 ? -10.838 0.087 17.525 1.00 88.88 129 LYS A CA 1
ATOM 1090 C C . LYS A 1 129 ? -9.978 0.493 16.331 1.00 88.88 129 LYS A C 1
ATOM 1092 O O . LYS A 1 129 ? -10.415 0.303 15.205 1.00 88.88 129 LYS A O 1
ATOM 1097 N N . ALA A 1 130 ? -8.771 1.004 16.565 1.00 90.00 130 ALA A N 1
ATOM 1098 C CA . ALA A 1 130 ? -7.849 1.393 15.500 1.00 90.00 130 ALA A CA 1
ATOM 1099 C C . ALA A 1 130 ? -7.516 0.213 14.576 1.00 90.00 130 ALA A C 1
ATOM 1101 O O . ALA A 1 130 ? -7.568 0.367 13.360 1.00 90.00 130 ALA A O 1
ATOM 1102 N N . LYS A 1 131 ? -7.272 -0.981 15.137 1.00 90.75 131 LYS A N 1
ATOM 1103 C CA . LYS A 1 131 ? -7.038 -2.208 14.356 1.00 90.75 131 LYS A CA 1
ATOM 1104 C C . LYS A 1 131 ? -8.237 -2.595 13.485 1.00 90.75 131 LYS A C 1
ATOM 1106 O O . LYS A 1 131 ? -8.040 -2.903 12.318 1.00 90.75 131 LYS A O 1
ATOM 1111 N N . LYS A 1 132 ? -9.466 -2.503 14.009 1.00 89.81 132 LYS A N 1
ATOM 1112 C CA . LYS A 1 132 ? -10.686 -2.735 13.211 1.00 89.81 132 LYS A CA 1
ATOM 1113 C C . LYS A 1 132 ? -10.830 -1.740 12.057 1.00 89.81 132 LYS A C 1
ATOM 1115 O O . LYS A 1 132 ? -11.225 -2.137 10.968 1.00 89.81 132 LYS A O 1
ATOM 1120 N N . PHE A 1 133 ? -10.503 -0.461 12.276 1.00 88.44 133 PHE A N 1
ATOM 1121 C CA . PHE A 1 133 ? -10.514 0.525 11.187 1.00 88.44 133 PHE A CA 1
ATOM 1122 C C . PHE A 1 133 ? -9.452 0.243 10.150 1.00 88.44 133 PHE A C 1
ATOM 1124 O O . PHE A 1 133 ? -9.756 0.271 8.968 1.00 88.44 133 PHE A O 1
ATOM 1131 N N . PHE A 1 134 ? -8.237 -0.061 10.585 1.00 91.31 134 PHE A N 1
ATOM 1132 C CA . PHE A 1 134 ? -7.155 -0.423 9.685 1.00 91.31 134 PHE A CA 1
ATOM 1133 C C . PHE A 1 134 ? -7.525 -1.621 8.794 1.00 91.31 134 PHE A C 1
ATOM 1135 O O . PHE A 1 134 ? -7.416 -1.522 7.576 1.00 91.31 134 PHE A O 1
ATOM 1142 N N . GLU A 1 135 ? -8.040 -2.704 9.381 1.00 91.31 135 GLU A N 1
ATOM 1143 C CA . GLU A 1 135 ? -8.528 -3.873 8.639 1.00 91.31 135 GLU A CA 1
ATOM 1144 C C . GLU A 1 135 ? -9.628 -3.498 7.639 1.00 91.31 135 GLU A C 1
ATOM 1146 O O . GLU A 1 135 ? -9.550 -3.857 6.465 1.00 91.31 135 GLU A O 1
ATOM 1151 N N . ALA A 1 136 ? -10.624 -2.720 8.076 1.00 88.25 136 ALA A N 1
ATOM 1152 C CA . ALA A 1 136 ? -11.700 -2.261 7.206 1.00 88.25 136 ALA A CA 1
ATOM 1153 C C . ALA A 1 136 ? -11.189 -1.385 6.05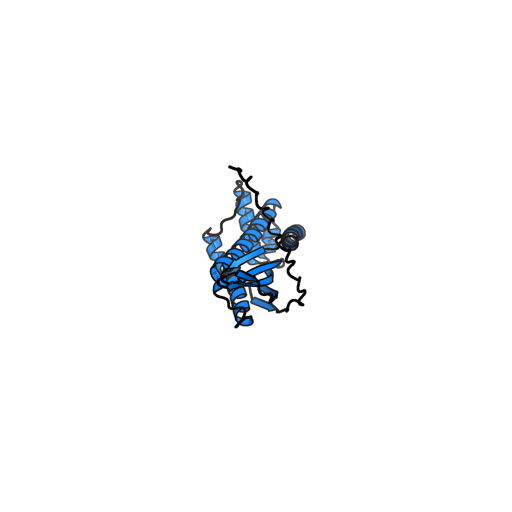0 1.00 88.25 136 ALA A C 1
ATOM 1155 O O . ALA A 1 136 ? -11.704 -1.499 4.942 1.00 88.25 136 ALA A O 1
ATOM 1156 N N . LEU A 1 137 ? -10.192 -0.531 6.284 1.00 88.31 137 LEU A N 1
ATOM 1157 C CA . LEU A 1 137 ? -9.601 0.317 5.251 1.00 88.31 137 LEU A CA 1
ATOM 1158 C C . LEU A 1 137 ? -8.878 -0.527 4.199 1.00 88.31 137 LEU A C 1
ATOM 1160 O O . LEU A 1 137 ? -9.229 -0.428 3.029 1.00 88.31 137 LEU A O 1
ATOM 1164 N N . VAL A 1 138 ? -7.969 -1.423 4.604 1.00 89.69 138 VAL A N 1
ATOM 1165 C CA . VAL A 1 138 ? -7.235 -2.296 3.663 1.00 89.69 138 VAL A CA 1
ATOM 1166 C C . VAL A 1 138 ? -8.191 -3.166 2.852 1.00 89.69 138 VAL A C 1
ATOM 1168 O O . VAL A 1 138 ? -8.030 -3.334 1.650 1.00 89.69 138 VAL A O 1
ATOM 1171 N N . GLN A 1 139 ? -9.225 -3.718 3.482 1.00 86.31 139 GLN A N 1
ATOM 1172 C CA . GLN A 1 139 ? -10.165 -4.614 2.808 1.00 86.31 139 GLN A CA 1
ATOM 1173 C C . GLN A 1 139 ? -10.983 -3.931 1.700 1.00 86.31 139 GLN A C 1
ATOM 1175 O O . GLN A 1 139 ? -11.538 -4.645 0.862 1.00 86.31 139 GLN A O 1
ATOM 1180 N N . ASN A 1 140 ? -11.075 -2.598 1.709 1.00 84.25 140 ASN A N 1
ATOM 1181 C CA . ASN A 1 140 ? -12.007 -1.828 0.887 1.00 84.25 140 ASN A CA 1
ATOM 1182 C C . ASN A 1 140 ? -11.367 -0.608 0.197 1.00 84.25 140 ASN A C 1
ATOM 1184 O O . ASN A 1 140 ? -12.092 0.268 -0.283 1.00 84.25 140 ASN A O 1
ATOM 1188 N N . SER A 1 141 ? -10.039 -0.517 0.190 1.00 84.38 141 SER A N 1
ATOM 1189 C CA . SER A 1 141 ? -9.314 0.534 -0.512 1.00 84.38 141 SER A CA 1
ATOM 1190 C C . SER A 1 141 ? -8.887 0.072 -1.896 1.00 84.38 141 SER A C 1
ATOM 1192 O O . SER A 1 141 ? -8.431 -1.063 -2.045 1.00 84.38 141 SER A O 1
ATOM 1194 N N . ASP A 1 142 ? -8.910 0.988 -2.854 1.00 82.88 142 ASP A N 1
ATOM 1195 C CA . ASP A 1 142 ? -8.169 0.888 -4.106 1.00 82.88 142 ASP A CA 1
ATOM 1196 C C . ASP A 1 142 ? -7.099 1.979 -4.125 1.00 82.88 142 ASP A C 1
ATOM 1198 O O . ASP A 1 142 ? -7.342 3.124 -3.732 1.00 82.88 142 ASP A O 1
ATOM 1202 N N . ILE A 1 143 ? -5.898 1.598 -4.546 1.00 82.56 143 ILE A N 1
ATOM 1203 C CA . ILE A 1 143 ? -4.683 2.386 -4.392 1.00 82.56 143 ILE A CA 1
ATOM 1204 C C . ILE A 1 143 ? -4.146 2.767 -5.770 1.00 82.56 143 ILE A C 1
ATOM 1206 O O . ILE A 1 143 ? -3.909 1.911 -6.617 1.00 82.56 143 ILE A O 1
ATOM 1210 N N . THR A 1 144 ? -3.871 4.046 -5.979 1.00 80.56 144 THR A N 1
ATOM 1211 C CA . THR A 1 144 ? -3.272 4.559 -7.213 1.00 80.56 144 THR A CA 1
ATOM 1212 C C . THR A 1 144 ? -1.925 5.185 -6.901 1.00 80.56 144 THR A C 1
ATOM 1214 O O . THR A 1 144 ? -1.835 6.068 -6.055 1.00 80.56 144 THR A O 1
ATOM 1217 N N . ILE A 1 145 ? -0.866 4.745 -7.587 1.00 79.31 145 ILE A N 1
ATOM 1218 C CA . ILE A 1 145 ? 0.488 5.272 -7.385 1.00 79.31 145 ILE A CA 1
ATOM 1219 C C . ILE A 1 145 ? 0.961 5.951 -8.660 1.00 79.31 145 ILE A C 1
ATOM 1221 O O . ILE A 1 145 ? 0.959 5.351 -9.738 1.00 79.31 145 ILE A O 1
ATOM 1225 N N . LYS A 1 146 ? 1.433 7.191 -8.526 1.00 76.88 146 LYS A N 1
ATOM 1226 C CA . LYS A 1 146 ? 2.100 7.909 -9.613 1.00 76.88 146 LYS A CA 1
ATOM 1227 C C . LYS A 1 146 ? 3.543 8.183 -9.228 1.00 76.88 146 LYS A C 1
ATOM 1229 O O . LYS A 1 146 ? 3.850 8.596 -8.106 1.00 76.88 146 LYS A O 1
ATOM 1234 N N . GLY A 1 147 ? 4.446 7.957 -10.166 1.00 76.50 147 GLY A N 1
ATOM 1235 C CA . GLY A 1 147 ? 5.862 8.161 -9.925 1.00 76.50 147 GLY A CA 1
ATOM 1236 C C . GLY A 1 147 ? 6.702 8.011 -11.177 1.00 76.50 147 GLY A C 1
ATOM 1237 O O . GLY A 1 147 ? 6.209 8.017 -12.299 1.00 76.50 147 GLY A O 1
ATOM 1238 N N . TYR A 1 148 ? 8.005 7.892 -10.991 1.00 75.62 148 TYR A N 1
ATOM 1239 C CA . TYR A 1 148 ? 8.957 7.643 -12.062 1.00 75.62 148 TYR A CA 1
ATOM 1240 C C . TYR A 1 148 ? 10.167 6.887 -11.525 1.00 75.62 148 TYR A C 1
ATOM 1242 O O . TYR A 1 148 ? 10.479 6.951 -10.330 1.00 75.62 148 TYR A O 1
ATOM 1250 N N . PHE A 1 149 ? 10.859 6.168 -12.407 1.00 77.31 149 PHE A N 1
ATOM 1251 C CA . PHE A 1 149 ? 12.148 5.574 -12.074 1.00 77.31 149 PHE A CA 1
ATOM 1252 C C . PHE A 1 149 ? 13.275 6.425 -12.644 1.00 77.31 149 PHE A C 1
ATOM 1254 O O . PHE A 1 149 ? 13.191 6.966 -13.740 1.00 77.31 149 PHE A O 1
ATOM 1261 N N . VAL A 1 150 ? 14.357 6.529 -11.887 1.00 75.94 150 VAL A N 1
ATOM 1262 C CA . VAL A 1 150 ? 15.613 7.116 -12.335 1.00 75.94 150 VAL A CA 1
ATOM 1263 C C . VAL A 1 150 ? 16.653 6.015 -12.309 1.00 75.94 150 VAL A C 1
ATOM 1265 O O . VAL A 1 150 ? 16.953 5.467 -11.244 1.00 75.94 150 VAL A O 1
ATOM 1268 N N . LYS A 1 151 ? 17.213 5.675 -13.470 1.00 77.62 151 LYS A N 1
ATOM 1269 C CA . LYS A 1 151 ? 18.290 4.690 -13.524 1.00 77.62 151 LYS A CA 1
ATOM 1270 C C . LYS A 1 151 ? 19.575 5.286 -12.962 1.00 77.62 151 LYS A C 1
ATOM 1272 O O . LYS A 1 151 ? 19.995 6.385 -13.327 1.00 77.62 151 LYS A O 1
ATOM 1277 N N . ILE A 1 152 ? 20.212 4.511 -12.098 1.00 75.50 152 ILE A N 1
ATOM 1278 C CA . ILE A 1 152 ? 21.527 4.766 -11.535 1.00 75.50 152 ILE A CA 1
ATOM 1279 C C . ILE A 1 152 ? 22.542 4.034 -12.408 1.00 75.50 152 ILE A C 1
ATOM 1281 O O . ILE A 1 152 ? 22.617 2.806 -12.397 1.00 75.50 152 ILE A O 1
ATOM 1285 N N . ILE A 1 153 ? 23.337 4.794 -13.153 1.00 74.88 153 ILE A N 1
ATOM 1286 C CA . ILE A 1 153 ? 24.466 4.271 -13.917 1.00 74.88 153 ILE A CA 1
ATOM 1287 C C . ILE A 1 153 ? 25.710 4.445 -13.056 1.00 74.88 153 ILE A C 1
ATOM 1289 O O . ILE A 1 153 ? 26.049 5.562 -12.662 1.00 74.88 153 ILE A O 1
ATOM 1293 N N . ARG A 1 154 ? 26.371 3.332 -12.741 1.00 74.56 154 ARG A N 1
ATOM 1294 C CA . ARG A 1 154 ? 27.651 3.325 -12.031 1.00 74.56 154 ARG A CA 1
ATOM 1295 C C . ARG A 1 154 ? 28.741 2.980 -13.036 1.00 74.56 154 ARG A C 1
ATOM 1297 O O . ARG A 1 154 ? 28.815 1.836 -13.472 1.00 74.56 154 ARG A O 1
ATOM 1304 N N . ASP A 1 155 ? 29.551 3.962 -13.413 1.00 72.19 155 ASP A N 1
ATOM 1305 C CA . ASP A 1 155 ? 30.816 3.713 -14.104 1.00 72.19 155 ASP A CA 1
ATOM 1306 C C . ASP A 1 155 ? 31.975 3.738 -13.087 1.00 72.19 155 ASP A C 1
ATOM 1308 O O . ASP A 1 155 ? 31.799 4.147 -11.938 1.00 72.19 155 ASP A O 1
ATOM 1312 N N . GLN A 1 156 ? 33.165 3.258 -13.470 1.00 63.56 156 GLN A N 1
ATOM 1313 C CA . GLN A 1 156 ? 34.322 3.138 -12.562 1.00 63.56 156 GLN A CA 1
ATOM 1314 C C . GLN A 1 156 ? 34.787 4.480 -11.950 1.00 63.56 156 GLN A C 1
ATOM 1316 O O . GLN A 1 156 ? 35.612 4.473 -11.038 1.00 63.56 156 GLN A O 1
ATOM 1321 N N . LYS A 1 157 ? 34.287 5.632 -12.426 1.00 67.88 157 LYS A N 1
ATOM 1322 C CA . LYS A 1 157 ? 34.705 6.977 -11.990 1.00 67.88 157 LYS A CA 1
ATOM 1323 C C . LYS A 1 157 ? 33.572 7.849 -11.442 1.00 67.88 157 LYS A C 1
ATOM 1325 O O . LYS A 1 157 ? 33.860 8.853 -10.793 1.00 67.88 157 LYS A O 1
ATOM 1330 N N . SER A 1 158 ? 32.309 7.534 -11.711 1.00 56.78 158 SER A N 1
ATOM 1331 C CA . SER A 1 158 ? 31.174 8.404 -11.422 1.00 56.78 158 SER A CA 1
ATOM 1332 C C . SER A 1 158 ? 29.839 7.659 -11.369 1.00 56.78 158 SER A C 1
ATOM 1334 O O . SER A 1 158 ? 29.603 6.653 -12.037 1.00 56.78 158 SER A O 1
ATOM 1336 N N . ILE A 1 159 ? 28.926 8.199 -10.564 1.00 63.53 159 ILE A N 1
ATOM 1337 C CA . ILE A 1 159 ? 27.516 7.819 -10.586 1.00 63.53 159 ILE A CA 1
ATOM 1338 C C . ILE A 1 159 ? 26.783 8.875 -11.409 1.00 63.53 159 ILE A C 1
ATOM 1340 O O . ILE A 1 159 ? 26.864 10.064 -11.094 1.00 63.53 159 ILE A O 1
ATOM 1344 N N . ARG A 1 160 ? 26.062 8.454 -12.449 1.00 60.53 160 ARG A N 1
ATOM 1345 C CA . ARG A 1 160 ? 25.230 9.336 -13.277 1.00 60.53 160 ARG A CA 1
ATOM 1346 C C . ARG A 1 160 ? 23.781 8.869 -13.252 1.00 60.53 160 ARG A C 1
ATOM 1348 O O . ARG A 1 160 ? 23.500 7.673 -13.197 1.00 60.53 160 ARG A O 1
ATOM 1355 N N . LEU A 1 161 ? 22.864 9.830 -13.285 1.00 58.97 161 LEU A N 1
ATOM 1356 C CA . LEU A 1 161 ? 21.432 9.578 -13.403 1.00 58.97 161 LEU A CA 1
ATOM 1357 C C . LEU A 1 161 ? 21.045 9.764 -14.868 1.00 58.97 161 LEU A C 1
ATOM 1359 O O . LEU A 1 161 ? 21.247 10.847 -15.416 1.00 58.97 161 LEU A O 1
ATOM 1363 N N . SER A 1 162 ? 20.526 8.714 -15.505 1.00 61.00 162 SER A N 1
ATOM 1364 C CA . SER A 1 162 ? 19.960 8.841 -16.850 1.00 61.00 162 SER A CA 1
ATOM 1365 C C . SER A 1 162 ? 18.482 9.207 -16.722 1.00 61.00 162 SER A C 1
ATOM 1367 O O . SER A 1 162 ? 17.755 8.491 -16.022 1.00 61.00 162 SER A O 1
ATOM 1369 N N . PRO A 1 163 ? 18.014 10.310 -17.330 1.00 54.59 163 PRO A N 1
ATOM 1370 C CA . PRO A 1 163 ? 16.595 10.609 -17.347 1.00 54.59 163 PRO A CA 1
ATOM 1371 C C . PRO A 1 163 ? 15.916 9.618 -18.289 1.00 54.59 163 PRO A C 1
ATOM 1373 O O . PRO A 1 163 ? 16.237 9.625 -19.472 1.00 54.59 163 PRO A O 1
ATOM 1376 N N . ASN A 1 164 ? 14.996 8.784 -17.792 1.00 63.78 164 ASN A N 1
ATOM 1377 C CA . ASN A 1 164 ? 13.852 8.330 -18.584 1.00 63.78 164 ASN A CA 1
ATOM 1378 C C . ASN A 1 164 ? 12.808 7.530 -17.789 1.00 63.78 164 ASN A C 1
ATOM 1380 O O . ASN A 1 164 ? 13.132 6.718 -16.930 1.00 63.78 164 ASN A O 1
ATOM 1384 N N . VAL A 1 165 ? 11.566 7.734 -18.247 1.00 55.25 165 VAL A N 1
ATOM 1385 C CA . VAL A 1 165 ? 10.294 7.040 -17.988 1.00 55.25 165 VAL A CA 1
ATOM 1386 C C . VAL A 1 165 ? 9.566 7.340 -16.661 1.00 55.25 165 VAL A C 1
ATOM 1388 O O . VAL A 1 165 ? 9.842 6.772 -15.606 1.00 55.25 165 VAL A O 1
ATOM 1391 N N . SER A 1 166 ? 8.548 8.205 -16.757 1.00 53.88 166 SER A N 1
ATOM 1392 C CA . SER A 1 166 ? 7.462 8.325 -15.773 1.00 53.88 166 SER A CA 1
ATOM 1393 C C . SER A 1 166 ? 6.443 7.213 -15.933 1.00 53.88 166 SER A C 1
ATOM 1395 O O . SER A 1 166 ? 6.295 6.614 -16.995 1.00 53.88 166 SER A O 1
ATOM 1397 N N . LEU A 1 167 ? 5.793 6.906 -14.823 1.00 61.31 167 LEU A N 1
ATOM 1398 C CA . LEU A 1 167 ? 5.065 5.682 -14.580 1.00 61.31 167 LEU A CA 1
ATOM 1399 C C . LEU A 1 167 ? 3.791 5.966 -13.807 1.00 61.31 167 LEU A C 1
ATOM 1401 O O . LEU A 1 167 ? 3.812 6.579 -12.738 1.00 61.31 167 LEU A O 1
ATOM 1405 N N . TYR A 1 168 ? 2.692 5.433 -14.322 1.00 59.31 168 TYR A N 1
ATOM 1406 C CA . TYR A 1 168 ? 1.391 5.530 -13.686 1.00 59.31 168 TYR A CA 1
ATOM 1407 C C . TYR A 1 168 ? 0.836 4.114 -13.559 1.00 59.31 168 TYR A C 1
ATOM 1409 O O . TYR A 1 168 ? 0.713 3.378 -14.538 1.00 59.31 168 TYR A O 1
ATOM 1417 N N . PHE A 1 169 ? 0.548 3.666 -12.343 1.00 63.03 169 PHE A N 1
ATOM 1418 C CA . PHE A 1 169 ? -0.075 2.359 -12.174 1.00 63.03 169 PHE A CA 1
ATOM 1419 C C . PHE A 1 169 ? -1.031 2.337 -10.993 1.00 63.03 169 PHE A C 1
ATOM 1421 O O . PHE A 1 169 ? -0.747 2.838 -9.904 1.00 63.03 169 PHE A O 1
ATOM 1428 N N . ASN A 1 170 ? -2.181 1.713 -11.233 1.00 60.78 170 ASN A N 1
ATOM 1429 C CA . ASN A 1 170 ? -3.266 1.590 -10.278 1.00 60.78 170 ASN A CA 1
ATOM 1430 C C . ASN A 1 170 ? -3.311 0.145 -9.781 1.00 60.78 170 ASN A C 1
ATOM 1432 O O . ASN A 1 170 ? -3.378 -0.820 -10.550 1.00 60.78 170 ASN A O 1
ATOM 1436 N N . ILE A 1 171 ? -3.280 -0.014 -8.469 1.00 61.56 171 ILE A N 1
ATOM 1437 C CA . ILE A 1 171 ? -3.309 -1.307 -7.804 1.00 61.56 171 ILE A CA 1
ATOM 1438 C C . ILE A 1 171 ? -4.607 -1.397 -7.025 1.00 61.56 171 ILE A C 1
ATOM 1440 O O . ILE A 1 171 ? -4.827 -0.721 -6.023 1.00 61.56 171 ILE A O 1
ATOM 1444 N N . ASN A 1 172 ? -5.469 -2.281 -7.496 1.00 62.31 172 ASN A N 1
ATOM 1445 C CA . ASN A 1 172 ? -6.764 -2.529 -6.903 1.00 62.31 172 ASN A CA 1
ATOM 1446 C C . ASN A 1 172 ? -6.812 -3.993 -6.420 1.00 62.31 172 ASN A C 1
ATOM 1448 O O . ASN A 1 172 ? -6.112 -4.871 -6.944 1.00 62.31 172 ASN A O 1
ATOM 1452 N N . LYS A 1 173 ? -7.625 -4.263 -5.392 1.00 61.44 173 LYS A N 1
ATOM 1453 C CA . LYS A 1 173 ? -7.713 -5.595 -4.758 1.00 61.44 173 LYS A CA 1
ATOM 1454 C C . LYS A 1 173 ? -8.216 -6.685 -5.722 1.00 61.44 173 LYS A C 1
ATOM 1456 O O . LYS A 1 173 ? -7.760 -7.824 -5.670 1.00 61.44 173 LYS A O 1
ATOM 1461 N N . ALA A 1 174 ? -9.141 -6.347 -6.614 1.00 56.16 174 ALA A N 1
ATOM 1462 C CA . ALA A 1 174 ? -9.751 -7.250 -7.592 1.00 56.16 174 ALA A CA 1
ATOM 1463 C C . ALA A 1 174 ? -8.957 -7.384 -8.910 1.00 56.16 174 ALA A C 1
ATOM 1465 O O . ALA A 1 174 ? -9.005 -8.426 -9.559 1.00 56.16 174 ALA A O 1
ATOM 1466 N N . LYS A 1 175 ? -8.229 -6.346 -9.322 1.00 58.41 175 LYS A N 1
ATOM 1467 C CA . LYS A 1 175 ? -7.612 -6.178 -10.637 1.00 58.41 175 LYS A CA 1
ATOM 1468 C C . LYS A 1 175 ? -6.474 -5.159 -10.554 1.00 58.41 175 LYS A C 1
ATOM 1470 O O . LYS A 1 175 ? -6.626 -4.070 -10.010 1.00 58.41 175 LYS A O 1
ATOM 1475 N N . THR A 1 176 ? -5.341 -5.484 -11.156 1.00 57.12 176 THR A N 1
ATOM 1476 C CA . THR A 1 176 ? -4.274 -4.514 -11.413 1.00 57.12 176 THR A CA 1
ATOM 1477 C C . THR A 1 176 ? -4.523 -3.863 -12.773 1.00 57.12 176 THR A C 1
ATOM 1479 O O . THR A 1 176 ? -4.780 -4.547 -13.766 1.00 57.12 176 THR A O 1
ATOM 1482 N N . THR A 1 177 ? -4.504 -2.532 -12.830 1.00 59.59 177 THR A N 1
ATOM 1483 C CA . THR A 1 177 ? -4.630 -1.768 -14.081 1.00 59.59 177 THR A CA 1
ATOM 1484 C C . THR A 1 177 ? -3.485 -0.778 -14.158 1.00 59.59 177 THR A C 1
ATOM 1486 O O . THR A 1 177 ? -3.248 -0.034 -13.216 1.00 59.59 177 THR A O 1
ATOM 1489 N N . TYR A 1 178 ? -2.773 -0.742 -15.271 1.00 62.81 178 TYR A N 1
ATOM 1490 C CA . TYR A 1 178 ? -1.617 0.127 -15.455 1.00 62.81 178 TYR A CA 1
ATOM 1491 C C . TYR A 1 178 ? -1.833 0.981 -16.700 1.00 62.81 178 TYR A C 1
ATOM 1493 O O . TYR A 1 178 ? -2.449 0.529 -17.665 1.00 62.81 178 TYR A O 1
ATOM 1501 N N . SER A 1 179 ? -1.372 2.226 -16.660 1.00 53.47 179 SER A N 1
ATOM 1502 C CA . SER A 1 179 ? -1.506 3.170 -17.767 1.00 53.47 179 SER A CA 1
ATOM 1503 C C . SER A 1 179 ? -0.186 3.883 -17.972 1.00 53.47 179 SER A C 1
ATOM 1505 O O . SER A 1 179 ? 0.456 4.315 -17.024 1.00 53.47 179 SER A O 1
ATOM 1507 N N . PHE A 1 180 ? 0.235 4.023 -19.215 1.00 54.28 180 PHE A N 1
ATOM 1508 C CA . PHE A 1 180 ? 1.513 4.636 -19.510 1.00 54.28 180 PHE A CA 1
ATOM 1509 C C . PHE A 1 180 ? 1.341 6.086 -19.948 1.00 54.28 180 PHE A C 1
ATOM 1511 O O . PHE A 1 180 ? 0.595 6.362 -20.883 1.00 54.28 180 PHE A O 1
ATOM 1518 N N . GLU A 1 181 ? 2.110 6.988 -19.342 1.00 55.75 181 GLU A N 1
ATOM 1519 C CA . GLU A 1 181 ? 2.367 8.299 -19.928 1.00 55.75 181 GLU A CA 1
ATOM 1520 C C . GLU A 1 181 ? 3.874 8.548 -19.923 1.00 55.75 181 GLU A C 1
ATOM 1522 O O . GLU A 1 181 ? 4.521 8.563 -18.871 1.00 55.75 181 GLU A O 1
ATOM 1527 N N . ARG A 1 182 ? 4.451 8.777 -21.111 1.00 49.62 182 ARG A N 1
ATOM 1528 C CA . ARG A 1 182 ? 5.802 9.341 -21.181 1.00 49.62 182 ARG A CA 1
ATOM 1529 C C . ARG A 1 182 ? 5.745 10.723 -20.539 1.00 49.62 182 ARG A C 1
ATOM 1531 O O . ARG A 1 182 ? 4.923 11.536 -20.966 1.00 49.62 182 ARG A O 1
ATOM 1538 N N . PRO A 1 183 ? 6.630 11.040 -19.584 1.00 43.75 183 PRO A N 1
ATOM 1539 C CA . PRO A 1 183 ? 6.753 12.408 -19.132 1.00 43.75 183 PRO A CA 1
ATOM 1540 C C . PRO A 1 183 ? 7.131 13.239 -20.348 1.00 43.75 183 PRO A C 1
ATOM 1542 O O . PRO A 1 183 ? 8.113 12.934 -21.032 1.00 43.75 183 PRO A O 1
ATOM 1545 N N . LYS A 1 184 ? 6.359 14.291 -20.628 1.00 44.59 184 LYS A N 1
ATOM 1546 C CA . LYS A 1 184 ? 6.829 15.343 -21.528 1.00 44.59 184 LYS A CA 1
ATOM 1547 C C . LYS A 1 184 ? 8.158 15.813 -20.951 1.00 44.59 184 LYS A C 1
ATOM 1549 O O . LYS A 1 184 ? 8.211 16.182 -19.778 1.00 44.59 184 LYS A O 1
ATOM 1554 N N . SER A 1 185 ? 9.237 15.685 -21.719 1.00 39.31 185 SER A N 1
ATOM 1555 C CA . SER A 1 185 ? 10.590 15.921 -21.230 1.00 39.31 185 SER A CA 1
ATOM 1556 C C . SER A 1 185 ? 10.767 17.391 -20.845 1.00 39.31 185 SER A C 1
ATOM 1558 O O . SER A 1 185 ? 11.255 18.199 -21.630 1.00 39.31 185 SER A O 1
ATOM 1560 N N . ASN A 1 186 ? 10.419 17.759 -19.620 1.00 37.34 186 ASN A N 1
ATOM 1561 C CA . ASN A 1 186 ? 10.965 18.960 -19.019 1.00 37.34 186 ASN A CA 1
ATOM 1562 C C . ASN A 1 186 ? 12.337 18.563 -18.497 1.00 37.34 186 ASN A C 1
ATOM 1564 O O . ASN A 1 186 ? 12.506 18.188 -17.339 1.00 37.34 186 ASN A O 1
ATOM 1568 N N . VAL A 1 187 ? 13.307 18.568 -19.413 1.00 34.22 187 VAL A N 1
ATOM 1569 C CA . VAL A 1 187 ? 14.728 18.466 -19.098 1.00 34.22 187 VAL A CA 1
ATOM 1570 C C . VAL A 1 187 ? 15.053 19.646 -18.186 1.00 34.22 187 VAL A C 1
ATOM 1572 O O . VAL A 1 187 ? 15.387 20.737 -18.644 1.00 34.22 187 VAL A O 1
ATOM 1575 N N . ALA A 1 188 ? 14.927 19.451 -16.876 1.00 35.16 188 ALA A N 1
ATOM 1576 C CA . ALA A 1 188 ? 15.592 20.308 -15.919 1.00 35.16 188 ALA A CA 1
ATOM 1577 C C . ALA A 1 188 ? 17.087 20.094 -16.162 1.00 35.16 188 ALA A C 1
ATOM 1579 O O . ALA A 1 188 ? 17.644 19.056 -15.802 1.00 35.16 188 ALA A O 1
ATOM 1580 N N . LYS A 1 189 ? 17.713 21.040 -16.874 1.00 30.56 189 LYS A N 1
ATOM 1581 C CA . LYS A 1 189 ? 19.161 21.050 -17.083 1.00 30.56 189 LYS A CA 1
ATOM 1582 C C . LYS A 1 189 ? 19.825 20.848 -15.715 1.00 30.56 189 LYS A C 1
ATOM 1584 O O . LYS A 1 189 ? 19.470 21.574 -14.782 1.00 30.56 189 LYS A O 1
ATOM 1589 N N . PRO A 1 190 ? 20.758 19.895 -15.560 1.00 33.81 190 PRO A N 1
ATOM 1590 C CA . PRO A 1 190 ? 21.514 19.794 -14.326 1.00 33.81 190 PRO A CA 1
ATOM 1591 C C . PRO A 1 190 ? 22.225 21.129 -14.109 1.00 33.81 190 PRO A C 1
ATOM 1593 O O . PRO A 1 190 ? 23.031 21.556 -14.934 1.00 33.81 190 PRO A O 1
ATOM 1596 N N . VAL A 1 191 ? 21.897 21.816 -13.014 1.00 35.81 191 VAL A N 1
ATOM 1597 C CA . VAL A 1 191 ? 22.635 23.005 -12.587 1.00 35.81 191 VAL A CA 1
ATOM 1598 C C . VAL A 1 191 ? 23.978 22.511 -12.061 1.00 35.81 191 VAL A C 1
ATOM 1600 O O . VAL A 1 191 ? 24.148 22.250 -10.872 1.00 35.81 191 VAL A O 1
ATOM 1603 N N . THR A 1 192 ? 24.946 22.336 -12.955 1.00 35.00 192 THR A N 1
ATOM 1604 C CA . THR A 1 192 ? 26.348 22.204 -12.571 1.00 35.00 192 THR A CA 1
ATOM 1605 C C . THR A 1 192 ? 26.802 23.561 -12.053 1.00 35.00 192 THR A C 1
ATOM 1607 O O . THR A 1 192 ? 27.204 24.424 -12.829 1.00 35.00 192 THR A O 1
ATOM 1610 N N . LYS A 1 193 ? 26.726 23.780 -10.736 1.00 40.75 193 LYS A N 1
ATOM 1611 C CA . LYS A 1 193 ? 27.552 24.822 -10.122 1.00 40.75 193 LYS A CA 1
ATOM 1612 C C . LYS A 1 193 ? 29.012 24.376 -10.269 1.00 40.75 193 LYS A C 1
ATOM 1614 O O . LYS A 1 193 ? 29.323 23.258 -9.849 1.00 40.75 193 LYS A O 1
ATOM 1619 N N . PRO A 1 194 ? 29.905 25.186 -10.860 1.00 35.78 194 PRO A N 1
ATOM 1620 C CA . PRO A 1 194 ? 31.326 24.887 -10.838 1.00 35.78 194 PRO A CA 1
ATOM 1621 C C . PRO A 1 194 ? 31.782 24.811 -9.381 1.00 35.78 194 PRO A C 1
ATOM 1623 O O . PRO A 1 194 ? 31.568 25.748 -8.613 1.00 35.78 194 PRO A O 1
ATOM 1626 N N . VAL A 1 195 ? 32.404 23.700 -8.991 1.00 41.22 195 VAL A N 1
ATOM 1627 C CA . VAL A 1 195 ? 33.191 23.656 -7.759 1.00 41.22 195 VAL A CA 1
ATOM 1628 C C . VAL A 1 195 ? 34.447 24.471 -8.039 1.00 41.22 195 VAL A C 1
ATOM 1630 O O . VAL A 1 195 ? 35.398 23.979 -8.648 1.00 41.22 195 VAL A O 1
ATOM 1633 N N . THR A 1 196 ? 34.441 25.742 -7.650 1.00 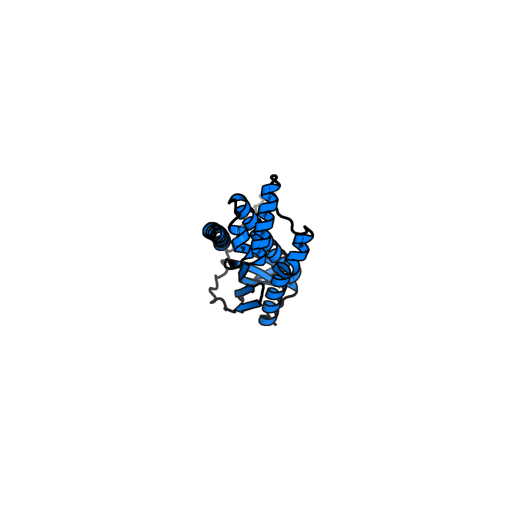35.12 196 THR A N 1
ATOM 1634 C CA . THR A 1 196 ? 35.653 26.555 -7.578 1.00 35.12 196 THR A CA 1
ATOM 1635 C C . THR A 1 196 ? 36.581 25.890 -6.567 1.00 35.12 196 THR A C 1
ATOM 1637 O O . THR A 1 196 ? 36.338 25.919 -5.362 1.00 35.12 196 THR A O 1
ATOM 1640 N N . LYS A 1 197 ? 37.639 25.235 -7.057 1.00 44.59 197 LYS A N 1
ATOM 1641 C CA . LYS A 1 197 ? 38.744 24.799 -6.201 1.00 44.59 197 LYS A CA 1
ATOM 1642 C C . LYS A 1 197 ? 39.315 26.040 -5.499 1.00 44.59 197 LYS A C 1
ATOM 1644 O O . LYS A 1 197 ? 39.541 27.042 -6.183 1.00 44.59 197 LYS A O 1
ATOM 1649 N N . PRO A 1 198 ? 39.571 26.011 -4.182 1.00 40.25 198 PRO A N 1
ATOM 1650 C CA . PRO A 1 198 ? 40.303 27.092 -3.544 1.00 40.25 198 PRO A CA 1
ATOM 1651 C C . PRO A 1 198 ? 41.716 27.140 -4.135 1.00 40.25 198 PRO A C 1
ATOM 1653 O O . PRO A 1 198 ? 42.430 26.139 -4.158 1.00 40.25 198 PRO A O 1
ATOM 1656 N N . VAL A 1 199 ? 42.099 28.308 -4.649 1.00 45.00 199 VAL A N 1
ATOM 1657 C CA . VAL A 1 199 ? 43.469 28.595 -5.078 1.00 45.00 199 VAL A CA 1
ATOM 1658 C C . VAL A 1 199 ? 44.330 28.671 -3.820 1.00 45.00 199 VAL A C 1
ATOM 1660 O O . VAL A 1 199 ? 44.304 29.666 -3.095 1.00 45.00 199 VAL A O 1
ATOM 1663 N N . THR A 1 200 ? 45.088 27.617 -3.537 1.00 43.56 200 THR A N 1
ATOM 1664 C CA . THR A 1 200 ? 46.191 27.666 -2.579 1.00 43.56 200 THR A CA 1
ATOM 1665 C C . THR A 1 200 ? 47.279 28.568 -3.157 1.00 43.56 200 THR A C 1
ATOM 1667 O O . THR A 1 200 ? 47.961 28.209 -4.115 1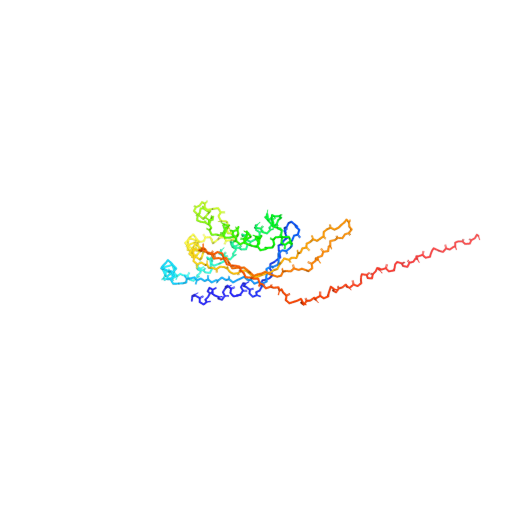.00 43.56 200 THR A O 1
ATOM 1670 N N . LYS A 1 201 ? 47.433 29.772 -2.594 1.00 45.75 201 LYS A N 1
ATOM 1671 C CA . LYS A 1 201 ? 48.592 30.628 -2.875 1.00 45.75 201 LYS A CA 1
ATOM 1672 C C . LYS A 1 201 ? 49.859 29.928 -2.353 1.00 45.75 201 LYS A C 1
ATOM 1674 O O . LYS A 1 201 ? 49.837 29.456 -1.214 1.00 45.75 201 LYS A O 1
ATOM 1679 N N . PRO A 1 202 ? 50.957 29.860 -3.122 1.00 42.41 202 PRO A N 1
ATOM 1680 C CA . PRO A 1 202 ? 52.218 29.357 -2.601 1.00 42.41 202 PRO A CA 1
ATOM 1681 C C . PRO A 1 202 ? 52.798 30.360 -1.595 1.00 42.41 202 PRO A C 1
ATOM 1683 O O . PRO A 1 202 ? 52.927 31.547 -1.885 1.00 42.41 202 PRO A O 1
ATOM 1686 N N . VAL A 1 203 ? 53.136 29.871 -0.400 1.00 43.62 203 VAL A N 1
ATOM 1687 C CA . VAL A 1 203 ? 53.884 30.620 0.615 1.00 43.62 203 VAL A CA 1
ATOM 1688 C C . VAL A 1 203 ? 55.346 30.681 0.172 1.00 43.62 203 VAL A C 1
ATOM 1690 O O . VAL A 1 203 ? 56.043 29.667 0.158 1.00 43.62 203 VAL A O 1
ATOM 1693 N N . THR A 1 204 ? 55.815 31.865 -0.206 1.00 45.66 204 THR A N 1
ATOM 1694 C CA . THR A 1 204 ? 57.229 32.157 -0.454 1.00 45.66 204 THR A CA 1
ATOM 1695 C C . THR A 1 204 ? 58.005 32.105 0.865 1.00 45.66 204 THR A C 1
ATOM 1697 O O . THR A 1 204 ? 57.749 32.885 1.780 1.00 45.66 204 THR A O 1
ATOM 1700 N N . LYS A 1 205 ? 58.970 31.184 0.977 1.00 51.69 205 LYS A N 1
ATOM 1701 C CA . LYS A 1 205 ? 59.990 31.213 2.039 1.00 51.69 205 LYS A CA 1
ATOM 1702 C C . LYS A 1 205 ? 60.978 32.361 1.765 1.00 51.69 205 LYS A C 1
ATOM 1704 O O . LYS A 1 205 ? 61.356 32.533 0.605 1.00 51.69 205 LYS A O 1
ATOM 1709 N N . PRO A 1 206 ? 61.455 33.107 2.778 1.00 48.50 206 PRO A N 1
ATOM 1710 C CA . PRO A 1 206 ? 62.525 34.074 2.572 1.00 48.50 206 PRO A CA 1
ATOM 1711 C C . PRO A 1 206 ? 63.864 33.365 2.328 1.00 48.50 206 PRO A C 1
ATOM 1713 O O . PRO A 1 206 ? 64.243 32.451 3.063 1.00 48.50 206 PRO A O 1
ATOM 1716 N N . LEU A 1 207 ? 64.584 33.820 1.302 1.00 43.25 207 LEU A N 1
ATOM 1717 C CA . LEU A 1 207 ? 65.977 33.472 1.034 1.00 43.25 207 LEU A CA 1
ATOM 1718 C C . LEU A 1 207 ? 66.863 34.082 2.139 1.00 43.25 207 LEU A C 1
ATOM 1720 O O . LEU A 1 207 ? 66.928 35.304 2.273 1.00 43.25 207 LEU A O 1
ATOM 1724 N N . ARG A 1 208 ? 67.564 33.249 2.914 1.00 44.31 208 ARG A N 1
ATOM 1725 C CA . ARG A 1 208 ? 68.733 33.685 3.697 1.00 44.31 208 ARG A CA 1
ATOM 1726 C C . ARG A 1 208 ? 69.867 33.962 2.705 1.00 44.31 208 ARG A C 1
ATOM 1728 O O . ARG A 1 208 ? 70.210 33.071 1.931 1.00 44.31 208 ARG A O 1
ATOM 1735 N N . LYS A 1 209 ? 70.410 35.181 2.702 1.00 51.03 209 LYS A N 1
ATOM 1736 C CA . LYS A 1 209 ? 71.681 35.486 2.026 1.00 51.03 209 LYS A CA 1
ATOM 1737 C C . LYS A 1 209 ? 72.866 35.064 2.920 1.00 51.03 209 LYS A C 1
ATOM 1739 O O . LYS A 1 209 ? 72.654 34.990 4.132 1.00 51.03 209 LYS A O 1
ATOM 1744 N N . PRO A 1 210 ? 74.028 34.736 2.320 1.00 61.06 210 PRO A N 1
ATOM 1745 C CA . PRO A 1 210 ? 75.216 34.267 3.034 1.00 61.06 210 PRO A CA 1
ATOM 1746 C C . PRO A 1 210 ? 75.821 35.333 3.946 1.00 61.06 210 PRO A C 1
ATOM 1748 O O . PRO A 1 210 ? 75.678 36.534 3.616 1.00 61.06 210 PRO A O 1
#